Protein AF-A0A7K7AZ80-F1 (afdb_monomer)

Structure (mmCIF, N/CA/C/O backbone):
data_AF-A0A7K7AZ80-F1
#
_entry.id   AF-A0A7K7AZ80-F1
#
loop_
_atom_site.group_PDB
_atom_site.id
_atom_site.type_symbol
_atom_site.label_atom_id
_atom_site.label_alt_id
_atom_site.label_comp_id
_atom_site.label_asym_id
_atom_site.label_entity_id
_atom_site.label_seq_id
_atom_site.pdbx_PDB_ins_code
_atom_site.Cartn_x
_atom_site.Cartn_y
_atom_site.Cartn_z
_atom_site.occupancy
_atom_site.B_iso_or_equiv
_atom_site.auth_seq_id
_atom_site.auth_comp_id
_atom_site.auth_asym_id
_atom_site.auth_atom_id
_atom_site.pdbx_PDB_model_num
ATOM 1 N N . ARG A 1 1 ? -5.740 1.298 -11.864 1.00 75.12 1 ARG A N 1
ATOM 2 C CA . ARG A 1 1 ? -5.537 2.641 -11.279 1.00 75.12 1 ARG A CA 1
ATOM 3 C C . ARG A 1 1 ? -6.783 3.119 -10.570 1.00 75.12 1 ARG A C 1
ATOM 5 O O . ARG A 1 1 ? -7.837 3.169 -11.187 1.00 75.12 1 ARG A O 1
ATOM 12 N N . ILE A 1 2 ? -6.635 3.447 -9.292 1.00 85.31 2 ILE A N 1
ATOM 13 C CA . ILE A 1 2 ? -7.667 4.098 -8.485 1.00 85.31 2 ILE A CA 1
ATOM 14 C C . ILE A 1 2 ? -7.489 5.607 -8.677 1.00 85.31 2 ILE A C 1
ATOM 16 O O . ILE A 1 2 ? -6.356 6.090 -8.662 1.00 85.31 2 ILE A O 1
ATOM 20 N N . GLY A 1 3 ? -8.578 6.320 -8.965 1.00 84.19 3 GLY A N 1
ATOM 21 C CA . GLY A 1 3 ? -8.558 7.773 -9.141 1.00 84.19 3 GLY A CA 1
ATOM 22 C C . GLY A 1 3 ? -8.462 8.509 -7.805 1.00 84.19 3 GLY A C 1
ATOM 23 O O . GLY A 1 3 ? -8.859 7.978 -6.768 1.00 84.19 3 GLY A O 1
ATOM 24 N N . GLU A 1 4 ? -7.937 9.730 -7.836 1.00 87.00 4 GLU A N 1
ATOM 25 C CA . GLU A 1 4 ? -8.015 10.660 -6.704 1.00 87.00 4 GLU A CA 1
ATOM 26 C C . GLU A 1 4 ? -9.456 11.174 -6.532 1.00 87.00 4 GLU A C 1
ATOM 28 O O . GLU A 1 4 ? -10.243 11.149 -7.480 1.00 87.00 4 GLU A O 1
ATOM 33 N N . GLY A 1 5 ? -9.818 11.625 -5.327 1.00 84.81 5 GLY A N 1
ATOM 34 C CA . GLY A 1 5 ? -11.140 12.202 -5.052 1.00 84.81 5 GLY A CA 1
ATOM 35 C C . GLY A 1 5 ? -12.272 11.183 -4.880 1.00 84.81 5 GLY A C 1
ATOM 36 O O . GLY A 1 5 ? -13.439 11.571 -4.819 1.00 84.81 5 GLY A O 1
ATOM 37 N N . LEU A 1 6 ? -11.964 9.885 -4.775 1.00 87.94 6 LEU A N 1
ATOM 38 C CA . LEU A 1 6 ? -12.973 8.837 -4.577 1.00 87.94 6 LEU A CA 1
ATOM 39 C C . LEU A 1 6 ? -13.774 9.040 -3.278 1.00 87.94 6 LEU A C 1
ATOM 41 O O . LEU A 1 6 ? -14.950 8.688 -3.215 1.00 87.94 6 LEU A O 1
ATOM 45 N N . GLU A 1 7 ? -13.171 9.670 -2.270 1.00 90.44 7 GLU A N 1
ATOM 46 C CA . GLU A 1 7 ? -13.825 10.036 -1.013 1.00 90.44 7 GLU A CA 1
ATOM 47 C C . GLU A 1 7 ? -14.978 11.040 -1.180 1.00 90.44 7 GLU A C 1
ATOM 49 O O . GLU A 1 7 ? -15.890 11.054 -0.357 1.00 90.44 7 GLU A O 1
ATOM 54 N N . GLN A 1 8 ? -14.964 11.859 -2.238 1.00 91.12 8 GLN A N 1
ATOM 55 C CA . GLN A 1 8 ? -16.001 12.865 -2.505 1.00 91.12 8 GLN A CA 1
ATOM 56 C C . GLN A 1 8 ? -17.241 12.220 -3.125 1.00 91.12 8 GLN A C 1
ATOM 58 O O . GLN A 1 8 ? -18.368 12.580 -2.797 1.00 91.12 8 GLN A O 1
ATOM 63 N N . ALA A 1 9 ? -17.024 11.238 -4.004 1.00 90.62 9 ALA A N 1
ATOM 64 C CA . ALA A 1 9 ? -18.095 10.479 -4.634 1.00 90.62 9 ALA A CA 1
ATOM 65 C C . ALA A 1 9 ? -18.690 9.424 -3.688 1.00 90.62 9 ALA A C 1
ATOM 67 O O . ALA A 1 9 ? -19.885 9.147 -3.749 1.00 90.62 9 ALA A O 1
ATOM 68 N N . LEU A 1 10 ? -17.861 8.829 -2.821 1.00 90.19 10 LEU A N 1
ATOM 69 C CA . LEU A 1 10 ? -18.236 7.717 -1.946 1.00 90.19 10 LEU A CA 1
ATOM 70 C C . LEU A 1 10 ? -17.792 7.961 -0.486 1.00 90.19 10 LEU A C 1
ATOM 72 O O . LEU A 1 10 ? -16.928 7.245 0.029 1.00 90.19 10 LEU A O 1
ATOM 76 N N . PRO A 1 11 ? -18.394 8.932 0.228 1.00 89.06 11 PRO A N 1
ATOM 77 C CA . PRO A 1 11 ? -17.976 9.297 1.588 1.00 89.06 11 PRO A CA 1
ATOM 78 C C . PRO A 1 11 ? -18.175 8.168 2.617 1.00 89.06 11 PRO A C 1
ATOM 80 O O . PRO A 1 11 ? -17.443 8.067 3.605 1.00 89.06 11 PRO A O 1
ATOM 83 N N . CYS A 1 12 ? -19.137 7.275 2.374 1.00 93.56 12 CYS A N 1
ATOM 84 C CA . CYS A 1 12 ? -19.510 6.184 3.279 1.00 93.56 12 CYS A CA 1
ATOM 85 C C . CYS A 1 12 ? -18.979 4.809 2.837 1.00 93.56 12 CYS A C 1
ATOM 87 O O . CYS A 1 12 ? -19.502 3.791 3.285 1.00 93.56 12 CYS A O 1
ATOM 89 N N . LEU A 1 13 ? -17.983 4.746 1.945 1.00 95.81 13 LEU A N 1
ATOM 90 C CA . LEU A 1 13 ? -17.448 3.470 1.466 1.00 95.81 13 LEU A CA 1
ATOM 91 C C . LEU A 1 13 ? -16.715 2.712 2.584 1.00 95.81 13 LEU A C 1
ATOM 93 O O . LEU A 1 13 ? -15.621 3.090 2.994 1.00 95.81 13 LEU A O 1
ATOM 97 N N . THR A 1 14 ? -17.298 1.607 3.044 1.00 96.94 14 THR A N 1
ATOM 98 C CA . THR A 1 14 ? -16.748 0.770 4.124 1.00 96.94 14 THR A CA 1
ATOM 99 C C . THR A 1 14 ? -16.040 -0.486 3.626 1.00 96.94 14 THR A C 1
ATOM 101 O O . THR A 1 14 ? -15.080 -0.937 4.259 1.00 96.94 14 THR A O 1
ATOM 104 N N . GLU A 1 15 ? -16.481 -1.047 2.501 1.00 97.31 15 GLU A N 1
ATOM 105 C CA . GLU A 1 15 ? -15.971 -2.298 1.942 1.00 97.31 15 GLU A CA 1
ATOM 106 C C . GLU A 1 15 ? -15.637 -2.134 0.463 1.00 97.31 15 GLU A C 1
ATOM 108 O O . GLU A 1 15 ? -16.444 -1.630 -0.317 1.00 97.31 15 GLU A O 1
ATOM 113 N N . LEU A 1 16 ? -14.440 -2.571 0.072 1.00 96.38 16 LEU A N 1
ATOM 114 C CA . LEU A 1 16 ? -13.981 -2.514 -1.308 1.00 96.38 16 LEU A CA 1
ATOM 115 C C . LEU A 1 16 ? -13.303 -3.827 -1.708 1.00 96.38 16 LEU A C 1
ATOM 117 O O . LEU A 1 16 ? -12.249 -4.198 -1.184 1.00 96.38 16 LEU A O 1
ATOM 121 N N . VAL A 1 17 ? -13.901 -4.521 -2.676 1.00 96.75 17 VAL A N 1
ATOM 122 C CA . VAL A 1 17 ? -13.381 -5.775 -3.230 1.00 96.75 17 VAL A CA 1
ATOM 123 C C . VAL A 1 17 ? -12.909 -5.535 -4.660 1.00 96.75 17 VAL A C 1
ATOM 125 O O . VAL A 1 17 ? -13.699 -5.314 -5.567 1.00 96.75 17 VAL A O 1
ATOM 128 N N . LEU A 1 18 ? -11.597 -5.613 -4.857 1.00 95.81 18 LEU A N 1
ATOM 129 C CA . LEU A 1 18 ? -10.888 -5.433 -6.126 1.00 95.81 18 LEU A CA 1
ATOM 130 C C . LEU A 1 18 ? -10.249 -6.746 -6.586 1.00 95.81 18 LEU A C 1
ATOM 132 O O . LEU A 1 18 ? -9.217 -6.746 -7.256 1.00 95.81 18 LEU A O 1
ATOM 136 N N . THR A 1 19 ? -10.831 -7.887 -6.212 1.00 95.50 19 THR A N 1
ATOM 137 C CA . THR A 1 19 ? -10.289 -9.198 -6.582 1.00 95.50 19 THR A CA 1
ATOM 138 C C . THR A 1 19 ? -10.230 -9.359 -8.104 1.00 95.50 19 THR A C 1
ATOM 140 O O . THR A 1 19 ? -11.177 -8.989 -8.790 1.00 95.50 19 THR A O 1
ATOM 143 N N . ASN A 1 20 ? -9.153 -9.957 -8.624 1.00 95.50 20 ASN A N 1
ATOM 144 C CA . ASN A 1 20 ? -8.968 -10.243 -10.055 1.00 95.50 20 ASN A CA 1
ATOM 145 C C . ASN A 1 20 ? -8.989 -8.983 -10.939 1.00 95.50 20 ASN A C 1
ATOM 147 O O . ASN A 1 20 ? -9.676 -8.927 -11.957 1.00 95.50 20 ASN A O 1
ATOM 151 N N . ASN A 1 21 ? -8.245 -7.961 -10.518 1.00 96.00 21 ASN A N 1
ATOM 152 C CA . ASN A 1 21 ? -8.035 -6.734 -11.278 1.00 96.00 21 ASN A CA 1
ATOM 153 C C . ASN A 1 21 ? -6.562 -6.610 -11.707 1.00 96.00 21 ASN A C 1
ATOM 155 O O . ASN A 1 21 ? -5.718 -7.452 -11.395 1.00 96.00 21 ASN A O 1
ATOM 159 N N . ASN A 1 22 ? -6.243 -5.544 -12.441 1.00 94.56 22 ASN A N 1
ATOM 160 C CA . ASN A 1 22 ? -4.892 -5.280 -12.935 1.00 94.56 22 ASN A CA 1
ATOM 161 C C . ASN A 1 22 ? -4.188 -4.150 -12.162 1.00 94.56 22 ASN A C 1
ATOM 163 O O . ASN A 1 22 ? -3.670 -3.200 -12.752 1.00 94.56 22 ASN A O 1
ATOM 167 N N . ILE A 1 23 ? -4.205 -4.210 -10.827 1.00 94.25 23 ILE A N 1
ATOM 168 C CA . ILE A 1 23 ? -3.435 -3.284 -9.988 1.00 94.25 23 ILE A CA 1
ATOM 169 C C . ILE A 1 23 ? -2.008 -3.814 -9.899 1.00 94.25 23 ILE A C 1
ATOM 171 O O . ILE A 1 23 ? -1.748 -4.828 -9.251 1.00 94.25 23 ILE A O 1
ATOM 175 N N . ALA A 1 24 ? -1.082 -3.142 -10.578 1.00 93.00 24 ALA A N 1
ATOM 176 C CA . ALA A 1 24 ? 0.304 -3.591 -10.665 1.00 93.00 24 ALA A CA 1
ATOM 177 C C . ALA A 1 24 ? 1.214 -2.935 -9.623 1.00 93.00 24 ALA A C 1
ATOM 179 O O . ALA A 1 24 ? 2.190 -3.536 -9.181 1.00 93.00 24 ALA A O 1
ATOM 180 N N . GLU A 1 25 ? 0.916 -1.701 -9.224 1.00 92.94 25 GLU A N 1
ATOM 181 C CA . GLU A 1 25 ? 1.805 -0.875 -8.413 1.00 92.94 25 GLU A CA 1
ATOM 182 C C . GLU A 1 25 ? 1.241 -0.575 -7.031 1.00 92.94 25 GLU A C 1
ATOM 184 O O . GLU A 1 25 ? 0.043 -0.363 -6.873 1.00 92.94 25 GLU A O 1
ATOM 189 N N . LEU A 1 26 ? 2.126 -0.500 -6.032 1.00 93.75 26 LEU A N 1
ATOM 190 C CA . LEU A 1 26 ? 1.729 -0.198 -4.656 1.00 93.75 26 LEU A CA 1
ATOM 191 C C . LEU A 1 26 ? 1.206 1.235 -4.524 1.00 93.75 26 LEU A C 1
ATOM 193 O O . LEU A 1 26 ? 0.191 1.447 -3.869 1.00 93.75 26 LEU A O 1
ATOM 197 N N . GLY A 1 27 ? 1.809 2.189 -5.240 1.00 93.44 27 GLY A N 1
ATOM 198 C CA . GLY A 1 27 ? 1.339 3.575 -5.257 1.00 93.44 27 GLY A CA 1
ATOM 199 C C . GLY A 1 27 ? -0.036 3.772 -5.906 1.00 93.44 27 GLY A C 1
ATOM 200 O O . GLY A 1 27 ? -0.636 4.825 -5.735 1.00 93.44 27 GLY A O 1
ATOM 201 N N . GLU A 1 28 ? -0.581 2.787 -6.633 1.00 93.44 28 GLU A N 1
ATOM 202 C CA . GLU A 1 28 ? -1.961 2.876 -7.143 1.00 93.44 28 GLU A CA 1
ATOM 203 C C . GLU A 1 28 ? -3.019 2.697 -6.048 1.00 93.44 28 GLU A C 1
ATOM 205 O O . GLU A 1 28 ? -4.186 2.997 -6.292 1.00 93.44 28 GLU A O 1
ATOM 210 N N . LEU A 1 29 ? -2.623 2.212 -4.867 1.00 94.25 29 LEU A N 1
ATOM 211 C CA . LEU A 1 29 ? -3.493 2.056 -3.701 1.00 94.25 29 LEU A CA 1
ATOM 212 C C . LEU A 1 29 ? -3.492 3.301 -2.799 1.00 94.25 29 LEU A C 1
ATOM 214 O O . LEU A 1 29 ? -4.362 3.419 -1.940 1.00 94.25 29 LEU A O 1
ATOM 218 N N . ASP A 1 30 ? -2.563 4.240 -3.002 1.00 93.88 30 ASP A N 1
ATOM 219 C CA . ASP A 1 30 ? -2.420 5.456 -2.189 1.00 93.88 30 ASP A CA 1
ATOM 220 C C . ASP A 1 30 ? -3.699 6.304 -2.089 1.00 93.88 30 ASP A C 1
ATOM 222 O O . ASP A 1 30 ? -3.994 6.767 -0.979 1.00 93.88 30 ASP A O 1
ATOM 226 N N . PRO A 1 31 ? -4.502 6.478 -3.161 1.00 94.12 31 PRO A N 1
ATOM 227 C CA . PRO A 1 31 ? -5.757 7.221 -3.073 1.00 94.12 31 PRO A CA 1
ATOM 228 C C . PRO A 1 31 ? -6.742 6.646 -2.048 1.00 94.12 31 PRO A C 1
ATOM 230 O O . PRO A 1 31 ? -7.533 7.389 -1.491 1.00 94.12 31 PRO A O 1
ATOM 233 N N . LEU A 1 32 ? -6.668 5.354 -1.706 1.00 94.19 32 LEU A N 1
ATOM 234 C CA . LEU A 1 32 ? -7.554 4.758 -0.695 1.00 94.19 32 LEU A CA 1
ATOM 235 C C . LEU A 1 32 ? -7.325 5.318 0.718 1.00 94.19 32 LEU A C 1
ATOM 237 O O . LEU A 1 32 ? -8.200 5.209 1.575 1.00 94.19 32 LEU A O 1
ATOM 241 N N . SER A 1 33 ? -6.171 5.943 0.975 1.00 94.12 33 SER A N 1
ATOM 242 C CA . SER A 1 33 ? -5.851 6.565 2.268 1.00 94.12 33 SER A CA 1
ATOM 243 C C . SER A 1 33 ? -6.769 7.745 2.630 1.00 94.12 33 SER A C 1
ATOM 245 O O . SER A 1 33 ? -6.918 8.073 3.817 1.00 94.12 33 SER A O 1
ATOM 247 N N . THR A 1 34 ? -7.418 8.366 1.641 1.00 93.31 34 THR A N 1
ATOM 248 C CA . THR A 1 34 ? -8.348 9.487 1.841 1.00 93.31 34 THR A CA 1
ATOM 249 C C . THR A 1 34 ? -9.702 9.021 2.384 1.00 93.31 34 THR A C 1
ATOM 251 O O . THR A 1 34 ? -10.318 9.734 3.176 1.00 93.31 34 THR A O 1
ATOM 254 N N . ILE A 1 35 ? -10.123 7.796 2.056 1.00 94.12 35 ILE A N 1
ATOM 255 C CA . ILE A 1 35 ? -11.434 7.230 2.401 1.00 94.12 35 ILE A CA 1
ATOM 256 C C . ILE A 1 35 ? -11.426 6.740 3.852 1.00 94.12 35 ILE A C 1
ATOM 258 O O . ILE A 1 35 ? -11.080 5.594 4.144 1.00 94.12 35 ILE A O 1
ATOM 262 N N . LYS A 1 36 ? -11.780 7.614 4.799 1.00 93.56 36 LYS A N 1
ATOM 263 C CA . LYS A 1 36 ? -11.675 7.328 6.245 1.00 93.56 36 LYS A CA 1
ATOM 264 C C . LYS A 1 36 ? -12.634 6.248 6.751 1.00 93.56 36 LYS A C 1
ATOM 266 O O . LYS A 1 36 ? -12.350 5.632 7.773 1.00 93.56 36 LYS A O 1
ATOM 271 N N . SER A 1 37 ? -13.732 6.009 6.039 1.00 95.50 37 SER A N 1
ATOM 272 C CA . SER A 1 37 ? -14.733 4.977 6.340 1.00 95.50 37 SER A CA 1
ATOM 273 C C . SER A 1 37 ? -14.298 3.561 5.927 1.00 95.50 37 SER A C 1
ATOM 275 O O . SER A 1 37 ? -14.849 2.579 6.436 1.00 95.50 37 SER A O 1
ATOM 277 N N . LEU A 1 38 ? -13.279 3.431 5.065 1.00 97.25 38 LEU A N 1
ATOM 278 C CA . LEU A 1 38 ? -12.860 2.149 4.502 1.00 97.25 38 LEU A CA 1
ATOM 279 C C . LEU A 1 38 ? -12.295 1.219 5.583 1.00 97.25 38 LEU A C 1
ATOM 281 O O . LEU A 1 38 ? -11.267 1.489 6.200 1.00 97.25 38 LEU A O 1
ATOM 285 N N . THR A 1 39 ? -12.957 0.082 5.774 1.00 97.69 39 THR A N 1
ATOM 286 C CA . THR A 1 39 ? -12.654 -0.893 6.826 1.00 97.69 39 THR A CA 1
ATOM 287 C C . THR A 1 39 ? -12.206 -2.241 6.255 1.00 97.69 39 THR A C 1
ATOM 289 O O . THR A 1 39 ? -11.318 -2.882 6.830 1.00 97.69 39 THR A O 1
ATOM 292 N N . TYR A 1 40 ? -12.780 -2.660 5.125 1.00 98.25 40 TYR A N 1
ATOM 293 C CA . TYR A 1 40 ? -12.491 -3.934 4.468 1.00 98.25 40 TYR A CA 1
ATOM 294 C C . TYR A 1 40 ? -11.944 -3.686 3.066 1.00 98.25 40 TYR A C 1
ATOM 296 O O . TYR A 1 40 ? -12.586 -3.028 2.250 1.00 98.25 40 TYR A O 1
ATOM 304 N N . LEU A 1 41 ? -10.764 -4.232 2.785 1.00 97.94 41 LEU A N 1
ATOM 305 C CA . LEU A 1 41 ? -10.126 -4.146 1.477 1.00 97.94 41 LEU A CA 1
ATOM 306 C C . LEU A 1 41 ? -9.702 -5.539 1.020 1.00 97.94 41 LEU A C 1
ATOM 308 O O . LEU A 1 41 ? -9.037 -6.265 1.755 1.00 97.94 41 LEU A O 1
ATOM 312 N N . SER A 1 42 ? -10.047 -5.907 -0.208 1.00 97.75 42 SER A N 1
ATOM 313 C CA . SER A 1 42 ? -9.508 -7.097 -0.866 1.00 97.75 42 SER A CA 1
ATOM 314 C C . SER A 1 42 ? -8.928 -6.712 -2.217 1.00 97.75 42 SER A C 1
ATOM 316 O O . SER A 1 42 ? -9.616 -6.118 -3.038 1.00 97.75 42 SER A O 1
ATOM 318 N N . VAL A 1 43 ? -7.673 -7.063 -2.465 1.00 96.62 43 VAL A N 1
ATOM 319 C CA . VAL A 1 43 ? -6.973 -6.881 -3.748 1.00 96.62 43 VAL A CA 1
ATOM 320 C C . VAL A 1 43 ? -6.354 -8.199 -4.220 1.00 96.62 43 VAL A C 1
ATOM 322 O O . VAL A 1 43 ? -5.412 -8.210 -5.009 1.00 96.62 43 VAL A O 1
ATOM 325 N N . LEU A 1 44 ? -6.899 -9.332 -3.771 1.00 96.12 44 LEU A N 1
ATOM 326 C CA . LEU A 1 44 ? -6.475 -10.664 -4.198 1.00 96.12 44 LEU A CA 1
ATOM 327 C C . LEU A 1 44 ? -6.445 -10.802 -5.724 1.00 96.12 44 LEU A C 1
ATOM 329 O O . LEU A 1 44 ? -7.250 -10.205 -6.437 1.00 96.12 44 LEU A O 1
ATOM 333 N N . ARG A 1 45 ? -5.545 -11.644 -6.239 1.00 96.06 45 ARG A N 1
ATOM 334 C CA . ARG A 1 45 ? -5.382 -11.864 -7.689 1.00 96.06 45 ARG A CA 1
ATOM 335 C C . ARG A 1 45 ? -5.098 -10.565 -8.465 1.00 96.06 45 ARG A C 1
ATOM 337 O O . ARG A 1 45 ? -5.593 -10.389 -9.570 1.00 96.06 45 ARG A O 1
ATOM 344 N N . ASN A 1 46 ? -4.308 -9.663 -7.886 1.00 96.62 46 ASN A N 1
ATOM 345 C CA . ASN A 1 46 ? -3.725 -8.514 -8.583 1.00 96.62 46 ASN A CA 1
ATOM 346 C C . ASN A 1 46 ? -2.195 -8.649 -8.577 1.00 96.62 46 ASN A C 1
ATOM 348 O O . ASN A 1 46 ? -1.650 -9.104 -7.574 1.00 96.62 46 ASN A O 1
ATOM 352 N N . PRO A 1 47 ? -1.460 -8.202 -9.610 1.00 95.62 47 PRO A N 1
ATOM 353 C CA . PRO A 1 47 ? 0.003 -8.304 -9.615 1.00 95.62 47 PRO A CA 1
ATOM 354 C C . PRO A 1 47 ? 0.689 -7.630 -8.410 1.00 95.62 47 PRO A C 1
ATOM 356 O O . PRO A 1 47 ? 1.752 -8.073 -7.975 1.00 95.62 47 PRO A O 1
ATOM 359 N N . VAL A 1 48 ? 0.066 -6.597 -7.827 1.00 94.88 48 VAL A N 1
ATOM 360 C CA . VAL A 1 48 ? 0.553 -5.905 -6.624 1.00 94.88 48 VAL A CA 1
ATOM 361 C C . VAL A 1 48 ? 0.722 -6.833 -5.413 1.00 94.88 48 VAL A C 1
ATOM 363 O O . VAL A 1 48 ? 1.610 -6.590 -4.597 1.00 94.88 48 VAL A O 1
ATOM 366 N N . THR A 1 49 ? -0.052 -7.922 -5.307 1.00 95.06 49 THR A N 1
ATOM 367 C CA . THR A 1 49 ? 0.029 -8.850 -4.162 1.00 95.06 49 THR A CA 1
ATOM 368 C C . THR A 1 49 ? 1.349 -9.616 -4.115 1.00 95.06 49 THR A C 1
ATOM 370 O O . THR A 1 49 ? 1.748 -10.082 -3.054 1.00 95.06 49 THR A O 1
ATOM 373 N N . ASN A 1 50 ? 2.058 -9.713 -5.245 1.00 94.12 50 ASN A N 1
ATOM 374 C CA . ASN A 1 50 ? 3.352 -10.392 -5.342 1.00 94.12 50 ASN A CA 1
ATOM 375 C C . ASN A 1 50 ? 4.536 -9.472 -4.991 1.00 94.12 50 ASN A C 1
ATOM 377 O O . ASN A 1 50 ? 5.691 -9.902 -5.026 1.00 94.12 50 ASN A O 1
ATOM 381 N N . LYS A 1 51 ? 4.287 -8.193 -4.678 1.00 93.25 51 LYS A N 1
ATOM 382 C CA . LYS A 1 51 ? 5.349 -7.236 -4.353 1.00 93.25 51 LYS A CA 1
ATOM 383 C C . LYS A 1 51 ? 5.851 -7.406 -2.926 1.00 93.25 51 LYS A C 1
ATOM 385 O O . LYS A 1 51 ? 5.090 -7.645 -1.988 1.00 93.25 51 LYS A O 1
ATOM 390 N N . LYS A 1 52 ? 7.161 -7.206 -2.748 1.00 92.56 52 LYS A N 1
ATOM 391 C CA . LYS A 1 52 ? 7.785 -7.177 -1.420 1.00 92.56 52 LYS A CA 1
ATOM 392 C C . LYS A 1 52 ? 7.107 -6.123 -0.551 1.00 92.56 52 LYS A C 1
ATOM 394 O O . LYS A 1 52 ? 6.811 -5.026 -1.017 1.00 92.56 52 LYS A O 1
ATOM 399 N N . HIS A 1 53 ? 6.883 -6.476 0.711 1.00 94.50 53 HIS A N 1
ATOM 400 C CA . HIS A 1 53 ? 6.252 -5.612 1.709 1.00 94.50 53 HIS A CA 1
ATOM 401 C C . HIS A 1 53 ? 4.839 -5.127 1.348 1.00 94.50 53 HIS A C 1
ATOM 403 O O . HIS A 1 53 ? 4.355 -4.216 2.009 1.00 94.50 53 HIS A O 1
ATOM 409 N N . TYR A 1 54 ? 4.152 -5.743 0.373 1.00 96.25 54 TYR A N 1
ATOM 410 C CA . TYR A 1 54 ? 2.798 -5.361 -0.051 1.00 96.25 54 TYR A CA 1
ATOM 411 C C . TYR A 1 54 ? 1.854 -5.141 1.140 1.00 96.25 54 TYR A C 1
ATOM 413 O O . TYR A 1 54 ? 1.270 -4.070 1.304 1.00 96.25 54 TYR A O 1
ATOM 421 N N . ARG A 1 55 ? 1.772 -6.137 2.025 1.00 97.19 55 ARG A N 1
ATOM 422 C CA . ARG A 1 55 ? 0.856 -6.111 3.163 1.00 97.19 55 ARG A CA 1
ATOM 423 C C . ARG A 1 55 ? 1.194 -4.996 4.155 1.00 97.19 55 ARG A C 1
ATOM 425 O O . ARG A 1 55 ? 0.316 -4.222 4.522 1.00 97.19 55 ARG A O 1
ATOM 432 N N . LEU A 1 56 ? 2.464 -4.877 4.545 1.00 97.12 56 LEU A N 1
ATOM 433 C CA . LEU A 1 56 ? 2.926 -3.832 5.468 1.00 97.12 56 LEU A CA 1
ATOM 434 C C . LEU A 1 56 ? 2.754 -2.431 4.869 1.00 97.12 56 LEU A C 1
ATOM 436 O O . LEU A 1 56 ? 2.355 -1.507 5.572 1.00 97.12 56 LEU A O 1
ATOM 440 N N . TYR A 1 57 ? 3.011 -2.281 3.569 1.00 96.88 57 TYR A N 1
ATOM 441 C CA . TYR A 1 57 ? 2.840 -1.026 2.847 1.00 96.88 57 TYR A CA 1
ATOM 442 C C . TYR A 1 57 ? 1.386 -0.551 2.893 1.00 96.88 57 TYR A C 1
ATOM 444 O O . TYR A 1 57 ? 1.127 0.590 3.271 1.00 96.88 57 TYR A O 1
ATOM 452 N N . VAL A 1 58 ? 0.432 -1.436 2.577 1.00 96.81 58 VAL A N 1
ATOM 453 C CA . VAL A 1 58 ? -0.999 -1.104 2.619 1.00 96.81 58 VAL A CA 1
ATOM 454 C C . VAL A 1 58 ? -1.444 -0.775 4.043 1.00 96.81 58 VAL A C 1
ATOM 456 O O . VAL A 1 58 ? -2.154 0.205 4.237 1.00 96.81 58 VAL A O 1
ATOM 459 N N . ILE A 1 59 ? -0.983 -1.529 5.048 1.00 97.31 59 ILE A N 1
ATOM 460 C CA . ILE A 1 59 ? -1.290 -1.257 6.463 1.00 97.31 59 ILE A CA 1
ATOM 461 C C . ILE A 1 59 ? -0.775 0.123 6.896 1.00 97.31 59 ILE A C 1
ATOM 463 O O . ILE A 1 59 ? -1.468 0.827 7.628 1.00 97.31 59 ILE A O 1
ATOM 467 N N . HIS A 1 60 ? 0.424 0.514 6.459 1.00 96.62 60 HIS A N 1
ATOM 468 C CA . HIS A 1 60 ? 0.994 1.824 6.772 1.00 96.62 60 HIS A CA 1
ATOM 469 C C . HIS A 1 60 ? 0.263 2.962 6.051 1.00 96.62 60 HIS A C 1
ATOM 471 O O . HIS A 1 60 ? -0.036 3.988 6.656 1.00 96.62 60 HIS A O 1
ATOM 477 N N . LYS A 1 61 ? -0.033 2.788 4.759 1.00 95.69 61 LYS A N 1
ATOM 478 C CA . LYS A 1 61 ? -0.648 3.827 3.922 1.00 95.69 61 LYS A CA 1
ATOM 479 C C . LYS A 1 61 ? -2.142 4.006 4.160 1.00 95.69 61 LYS A C 1
ATOM 481 O O . LYS A 1 61 ? -2.633 5.127 4.065 1.00 95.69 61 LYS A O 1
ATOM 486 N N . VAL A 1 62 ? -2.855 2.928 4.468 1.00 95.94 62 VAL A N 1
ATOM 487 C CA . VAL A 1 62 ? -4.310 2.911 4.666 1.00 95.94 62 VAL A CA 1
ATOM 488 C C . VAL A 1 62 ? -4.625 2.351 6.064 1.00 95.94 62 VAL A C 1
ATOM 490 O O . VAL A 1 62 ? -5.201 1.267 6.199 1.00 95.94 62 VAL A O 1
ATOM 493 N N . PRO A 1 63 ? -4.228 3.056 7.143 1.00 95.75 63 PRO A N 1
ATOM 494 C CA . PRO A 1 63 ? -4.297 2.530 8.506 1.00 95.75 63 PRO A CA 1
ATOM 495 C C . PRO A 1 63 ? -5.727 2.269 9.002 1.00 95.75 63 PRO A C 1
ATOM 497 O O . PRO A 1 63 ? -5.901 1.470 9.925 1.00 95.75 63 PRO A O 1
ATOM 500 N N . GLN A 1 64 ? -6.745 2.893 8.402 1.00 95.62 64 GLN A N 1
ATOM 501 C CA . GLN A 1 64 ? -8.157 2.677 8.731 1.00 95.62 64 GLN A CA 1
ATOM 502 C C . GLN A 1 64 ? -8.653 1.258 8.400 1.00 95.62 64 GLN A C 1
ATOM 504 O O . GLN A 1 64 ? -9.576 0.763 9.049 1.00 95.62 64 GLN A O 1
ATOM 509 N N . VAL A 1 65 ? -7.999 0.558 7.464 1.00 97.88 65 VAL A N 1
ATOM 510 C CA . VAL A 1 65 ? -8.369 -0.812 7.096 1.00 97.88 65 VAL A CA 1
ATOM 511 C C . VAL A 1 65 ? -8.139 -1.750 8.282 1.00 97.88 65 VAL A C 1
ATOM 513 O O . VAL A 1 65 ? -7.063 -1.798 8.888 1.00 97.88 65 VAL A O 1
ATOM 516 N N . ARG A 1 66 ? -9.169 -2.526 8.622 1.00 97.62 66 ARG A N 1
ATOM 517 C CA . ARG A 1 66 ? -9.154 -3.527 9.701 1.00 97.62 66 ARG A CA 1
ATOM 518 C C . ARG A 1 66 ? -8.997 -4.943 9.163 1.00 97.62 66 ARG A C 1
ATOM 520 O O . ARG A 1 66 ? -8.424 -5.789 9.852 1.00 97.62 66 ARG A O 1
ATOM 527 N N . VAL A 1 67 ? -9.482 -5.197 7.952 1.00 98.38 67 VAL A N 1
ATOM 528 C CA . VAL A 1 67 ? -9.387 -6.495 7.279 1.00 98.38 67 VAL A CA 1
ATOM 529 C C . VAL A 1 67 ? -8.840 -6.282 5.876 1.00 98.38 67 VAL A C 1
ATOM 531 O O . VAL A 1 67 ? -9.449 -5.579 5.073 1.00 98.38 67 VAL A O 1
ATOM 534 N N . LEU A 1 68 ? -7.694 -6.900 5.599 1.00 98.25 68 LEU A N 1
ATOM 535 C CA . LEU A 1 68 ? -7.031 -6.867 4.301 1.00 98.25 68 LEU A CA 1
ATOM 536 C C . LEU A 1 68 ? -6.950 -8.288 3.748 1.00 98.25 68 LEU A C 1
ATOM 538 O O . LEU A 1 68 ? -6.407 -9.165 4.422 1.00 98.25 68 LEU A O 1
ATOM 542 N N . ASP A 1 69 ? -7.481 -8.502 2.547 1.00 97.12 69 ASP A N 1
ATOM 543 C CA . ASP A 1 69 ? -7.519 -9.799 1.859 1.00 97.12 69 ASP A CA 1
ATOM 544 C C . ASP A 1 69 ? -8.138 -10.909 2.718 1.00 97.12 69 ASP A C 1
ATOM 546 O O . ASP A 1 69 ? -7.599 -12.005 2.855 1.00 97.12 69 ASP A O 1
ATOM 550 N N . PHE A 1 70 ? -9.273 -10.592 3.350 1.00 97.25 70 PHE A N 1
ATOM 551 C CA . PHE A 1 70 ? -9.992 -11.475 4.280 1.00 97.25 70 PHE A CA 1
ATOM 552 C C . PHE A 1 70 ? -9.188 -11.879 5.529 1.00 97.25 70 PHE A C 1
ATOM 554 O O . PHE A 1 70 ? -9.610 -12.741 6.297 1.00 97.25 70 PHE A O 1
ATOM 561 N N . GLN A 1 71 ? -8.062 -11.212 5.795 1.00 97.69 71 GLN A N 1
ATOM 562 C CA . GLN A 1 71 ? -7.254 -11.410 6.992 1.00 97.69 71 GLN A CA 1
ATOM 563 C C . GLN A 1 71 ? -7.279 -10.164 7.878 1.00 97.69 71 GLN A C 1
ATOM 565 O O . GLN A 1 71 ? -6.947 -9.056 7.448 1.00 97.69 71 GLN A O 1
ATOM 570 N N . LYS A 1 72 ? -7.630 -10.347 9.156 1.00 98.06 72 LYS A N 1
ATOM 571 C CA . LYS A 1 72 ? -7.593 -9.269 10.155 1.00 98.06 72 LYS A CA 1
ATOM 572 C C . LYS A 1 72 ? -6.175 -8.710 10.276 1.00 98.06 72 LYS A C 1
ATOM 574 O O . LYS A 1 72 ? -5.228 -9.469 10.465 1.00 98.06 72 LYS A O 1
ATOM 579 N N . VAL A 1 73 ? -6.053 -7.387 10.212 1.00 98.06 73 VAL A N 1
ATOM 580 C CA . VAL A 1 73 ? -4.794 -6.677 10.452 1.00 98.06 73 VAL A CA 1
ATOM 581 C C . VAL A 1 73 ? -4.484 -6.721 11.945 1.00 98.06 73 VAL A C 1
ATOM 583 O O . VAL A 1 73 ? -5.246 -6.199 12.765 1.00 98.06 73 VAL A O 1
ATOM 586 N N . LYS A 1 74 ? -3.364 -7.343 12.311 1.00 97.88 74 LYS A N 1
ATOM 587 C CA . LYS A 1 74 ? -2.933 -7.495 13.705 1.00 97.88 74 LYS A CA 1
ATOM 588 C C . LYS A 1 74 ? -2.108 -6.294 14.161 1.00 97.88 74 LYS A C 1
ATOM 590 O O . LYS A 1 74 ? -1.430 -5.640 13.372 1.00 97.88 74 LYS A O 1
ATOM 595 N N . LEU A 1 75 ? -2.091 -6.050 15.473 1.00 97.00 75 LEU A N 1
ATOM 596 C CA . LEU A 1 75 ? -1.290 -4.974 16.066 1.00 97.00 75 LEU A CA 1
ATOM 597 C C . LEU A 1 75 ? 0.213 -5.132 15.778 1.00 97.00 75 LEU A C 1
ATOM 599 O O . LEU A 1 75 ? 0.877 -4.143 15.486 1.00 97.00 75 LEU A O 1
ATOM 603 N N . LYS A 1 76 ? 0.728 -6.370 15.791 1.00 97.81 76 LYS A N 1
ATOM 604 C CA . LYS A 1 76 ? 2.132 -6.668 15.457 1.00 97.81 76 LYS A CA 1
ATOM 605 C C . LYS A 1 76 ? 2.510 -6.157 14.063 1.00 97.81 76 LYS A C 1
ATOM 607 O O . LYS A 1 76 ? 3.536 -5.510 13.909 1.00 97.81 76 LYS A O 1
ATOM 612 N N . GLU A 1 77 ? 1.642 -6.377 13.078 1.00 97.56 77 GLU A N 1
ATOM 613 C CA . GLU A 1 77 ? 1.861 -5.928 11.699 1.00 97.56 77 GLU A CA 1
ATOM 614 C C . GLU A 1 77 ? 1.823 -4.399 11.598 1.00 97.56 77 GLU A C 1
ATOM 616 O O . GLU A 1 77 ? 2.621 -3.811 10.877 1.00 97.56 77 GLU A O 1
ATOM 621 N N . ARG A 1 78 ? 0.939 -3.734 12.360 1.00 97.62 78 ARG A N 1
ATOM 622 C CA . ARG A 1 78 ? 0.901 -2.262 12.431 1.00 97.62 78 ARG A CA 1
ATOM 623 C C . ARG A 1 78 ? 2.198 -1.690 12.998 1.00 97.62 78 ARG A C 1
ATOM 625 O O . ARG A 1 78 ? 2.724 -0.729 12.454 1.00 97.62 78 ARG A O 1
ATOM 632 N N . GLN A 1 79 ? 2.718 -2.287 14.068 1.00 97.62 79 GLN A N 1
ATOM 633 C CA . GLN A 1 79 ? 3.981 -1.872 14.683 1.00 97.62 79 GLN A CA 1
ATOM 634 C C . GLN A 1 79 ? 5.177 -2.117 13.756 1.00 97.62 79 GLN A C 1
ATOM 636 O O . GLN A 1 79 ? 6.075 -1.283 13.680 1.00 97.62 79 GLN A O 1
ATOM 641 N N . GLU A 1 80 ? 5.188 -3.240 13.039 1.00 97.25 80 GLU A N 1
ATOM 642 C CA . GLU A 1 80 ? 6.227 -3.562 12.061 1.00 97.25 80 GLU A CA 1
ATOM 643 C C . GLU A 1 80 ? 6.202 -2.600 10.868 1.00 97.25 80 GLU A C 1
ATOM 645 O O . GLU A 1 80 ? 7.242 -2.059 10.492 1.00 97.25 80 GLU A O 1
ATOM 650 N N . ALA A 1 81 ? 5.014 -2.336 10.321 1.00 96.62 81 ALA A N 1
ATOM 651 C CA . ALA A 1 81 ? 4.817 -1.380 9.242 1.00 96.62 81 ALA A CA 1
ATOM 652 C C . ALA A 1 81 ? 5.253 0.031 9.668 1.00 96.62 81 ALA A C 1
ATOM 654 O O . ALA A 1 81 ? 6.027 0.676 8.964 1.00 96.62 81 ALA A O 1
ATOM 655 N N . GLU A 1 82 ? 4.843 0.476 10.858 1.00 95.94 82 GLU A N 1
ATOM 656 C CA . GLU A 1 82 ? 5.294 1.744 11.429 1.00 95.94 82 GLU A CA 1
ATOM 657 C C . GLU A 1 82 ? 6.820 1.770 11.552 1.00 95.94 82 GLU A C 1
ATOM 659 O O . GLU A 1 82 ? 7.461 2.670 11.028 1.00 95.94 82 GLU A O 1
ATOM 664 N N . LYS A 1 83 ? 7.444 0.748 12.150 1.00 96.06 83 LYS A N 1
ATOM 665 C CA . LYS A 1 83 ? 8.907 0.678 12.290 1.00 96.06 83 LYS A CA 1
ATOM 666 C C . LYS A 1 83 ? 9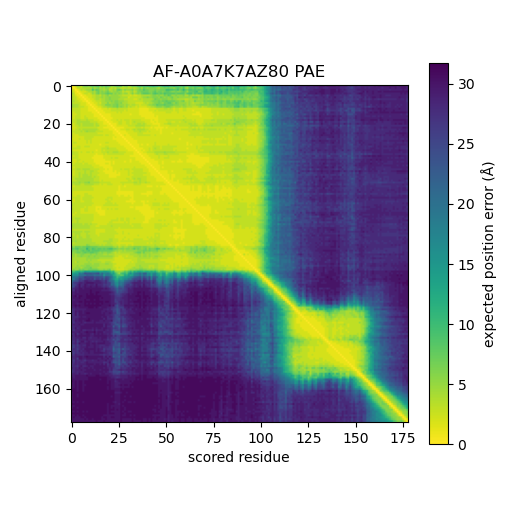.633 0.749 10.940 1.00 96.06 83 LYS A C 1
ATOM 668 O O . LYS A 1 83 ? 10.666 1.408 10.851 1.00 96.06 83 LYS A O 1
ATOM 673 N N . MET A 1 84 ? 9.112 0.076 9.914 1.00 94.94 84 MET A N 1
ATOM 674 C CA . MET A 1 84 ? 9.708 0.020 8.576 1.00 94.94 84 MET A CA 1
ATOM 675 C C . MET A 1 84 ? 9.610 1.358 7.836 1.00 94.94 84 MET A C 1
ATOM 677 O O . MET A 1 84 ? 10.563 1.763 7.169 1.00 94.94 84 MET A O 1
ATOM 681 N N . PHE A 1 85 ? 8.477 2.052 7.963 1.00 95.38 85 PHE A N 1
ATOM 682 C CA . PHE A 1 85 ? 8.193 3.273 7.207 1.00 95.38 85 PHE A CA 1
ATOM 683 C C . PHE A 1 85 ? 8.355 4.571 8.019 1.00 95.38 85 PHE A C 1
ATOM 685 O O . PHE A 1 85 ? 8.190 5.663 7.474 1.00 95.38 85 PHE A O 1
ATOM 692 N N . LYS A 1 86 ? 8.777 4.492 9.288 1.00 93.12 86 LYS A N 1
ATOM 693 C CA . LYS A 1 86 ? 9.027 5.657 10.148 1.00 93.12 86 LYS A CA 1
ATOM 694 C C . LYS A 1 86 ? 10.245 6.478 9.712 1.00 93.12 86 LYS A C 1
ATOM 696 O O . LYS A 1 86 ? 11.301 5.965 9.332 1.00 93.12 86 LYS A O 1
ATOM 701 N N . GLY A 1 87 ? 10.124 7.795 9.867 1.00 94.38 87 GLY A N 1
ATOM 702 C CA . GLY A 1 87 ? 11.208 8.756 9.653 1.00 94.38 87 GLY A CA 1
ATOM 703 C C . GLY A 1 87 ? 11.583 8.962 8.182 1.00 94.38 87 GLY A C 1
ATOM 704 O O . GLY A 1 87 ? 10.955 8.439 7.266 1.00 94.38 87 GLY A O 1
ATOM 705 N N . LYS A 1 88 ? 12.642 9.749 7.942 1.00 92.56 88 LYS A N 1
ATOM 706 C CA . LYS A 1 88 ? 13.060 10.148 6.582 1.00 92.56 88 LYS A CA 1
ATOM 707 C C . LYS A 1 88 ? 13.419 8.951 5.691 1.00 92.56 88 LYS A C 1
ATOM 709 O O . LYS A 1 88 ? 13.056 8.931 4.520 1.00 92.56 88 LYS A O 1
ATOM 714 N N . ARG A 1 89 ? 14.106 7.947 6.251 1.00 91.06 89 ARG A N 1
ATOM 715 C CA . ARG A 1 89 ? 14.495 6.725 5.525 1.00 91.06 89 ARG A CA 1
ATOM 716 C C . ARG A 1 89 ? 13.285 5.865 5.163 1.00 9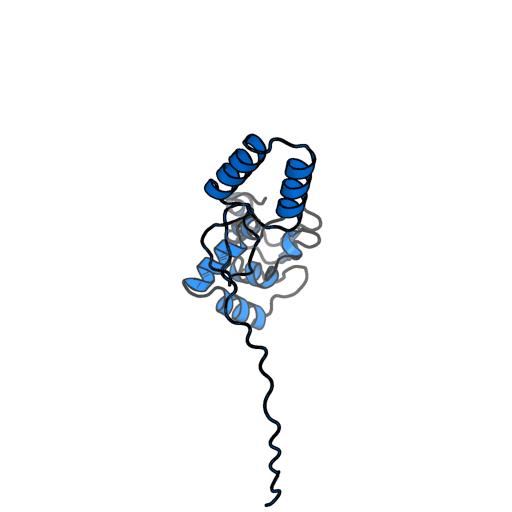1.06 89 ARG A C 1
ATOM 718 O O . ARG A 1 89 ? 13.191 5.425 4.025 1.00 91.06 89 ARG A O 1
ATOM 725 N N . GLY A 1 90 ? 12.350 5.678 6.094 1.00 92.12 90 GLY A N 1
ATOM 726 C CA . GLY A 1 90 ? 11.125 4.924 5.842 1.00 92.12 90 GLY A CA 1
ATOM 727 C C . GLY A 1 90 ? 10.218 5.596 4.808 1.00 92.12 90 GLY A C 1
ATOM 728 O O . GLY A 1 90 ? 9.714 4.931 3.908 1.00 92.12 90 GLY A O 1
ATOM 729 N N . ALA A 1 91 ? 10.105 6.927 4.847 1.00 90.38 91 ALA A N 1
ATOM 730 C CA . ALA A 1 91 ? 9.385 7.688 3.827 1.00 90.38 91 ALA A CA 1
ATOM 731 C C . ALA A 1 91 ? 10.022 7.552 2.432 1.00 90.38 91 ALA A C 1
ATOM 733 O O . ALA A 1 91 ? 9.306 7.445 1.436 1.00 90.38 91 ALA A O 1
ATOM 734 N N . GLN A 1 92 ? 11.357 7.537 2.349 1.00 91.62 92 GLN A N 1
ATOM 735 C CA . GLN A 1 92 ? 12.062 7.297 1.089 1.00 91.62 92 GLN A CA 1
ATOM 736 C C . GLN A 1 92 ? 11.812 5.873 0.577 1.00 91.62 92 GLN A C 1
ATOM 738 O O . GLN A 1 92 ? 11.427 5.700 -0.575 1.00 91.62 92 GLN A O 1
ATOM 743 N N . LEU A 1 93 ? 11.910 4.874 1.458 1.00 91.19 93 LEU A N 1
ATOM 744 C CA . LEU A 1 93 ? 11.604 3.482 1.137 1.00 91.19 93 LEU A CA 1
ATOM 745 C C . LEU A 1 93 ? 10.165 3.319 0.626 1.00 91.19 93 LEU A C 1
ATOM 747 O O . LEU A 1 93 ? 9.943 2.659 -0.384 1.00 91.19 93 LEU A O 1
ATOM 751 N N . ALA A 1 94 ? 9.188 3.954 1.280 1.00 91.06 94 ALA A N 1
ATOM 752 C CA . ALA A 1 94 ? 7.797 3.930 0.842 1.00 91.06 94 ALA A CA 1
ATOM 753 C C . ALA A 1 94 ? 7.640 4.514 -0.570 1.00 91.06 94 ALA A C 1
ATOM 755 O O . ALA A 1 94 ? 6.924 3.938 -1.384 1.00 91.06 94 ALA A O 1
ATOM 756 N N . LYS A 1 95 ? 8.325 5.620 -0.889 1.00 91.06 95 LYS A N 1
ATOM 757 C CA . LYS A 1 95 ? 8.308 6.215 -2.237 1.00 91.06 95 LYS A CA 1
ATOM 758 C C . LYS A 1 95 ? 8.944 5.300 -3.281 1.00 91.06 95 LYS A C 1
ATOM 760 O O . LYS A 1 95 ? 8.390 5.153 -4.368 1.00 91.06 95 LYS A O 1
ATOM 765 N N . ASP A 1 96 ? 10.071 4.680 -2.950 1.00 90.00 96 ASP A N 1
ATOM 766 C CA . ASP A 1 96 ? 10.790 3.792 -3.865 1.00 90.00 96 ASP A CA 1
ATOM 767 C C . ASP A 1 96 ? 9.975 2.525 -4.161 1.00 90.00 96 ASP A C 1
ATOM 769 O O . ASP A 1 96 ? 9.882 2.103 -5.313 1.00 90.00 96 ASP A O 1
ATOM 773 N N . ILE A 1 97 ? 9.307 1.974 -3.143 1.00 89.19 97 ILE A N 1
ATOM 774 C CA . ILE A 1 97 ? 8.403 0.821 -3.257 1.00 89.19 97 ILE A CA 1
ATOM 775 C C . ILE A 1 97 ? 7.104 1.177 -4.004 1.00 89.19 97 ILE A C 1
ATOM 777 O O . ILE A 1 97 ? 6.571 0.352 -4.749 1.00 89.19 97 ILE A O 1
ATOM 781 N N . ALA A 1 98 ? 6.584 2.395 -3.818 1.00 87.12 98 ALA A N 1
ATOM 782 C CA . ALA A 1 98 ? 5.366 2.869 -4.480 1.00 87.12 98 ALA A CA 1
ATOM 783 C C . ALA A 1 98 ? 5.536 3.035 -5.992 1.00 87.12 98 ALA A C 1
ATOM 785 O O . ALA A 1 98 ? 4.556 2.977 -6.743 1.00 87.12 98 ALA A O 1
ATOM 786 N N . ARG A 1 99 ? 6.763 3.326 -6.437 1.00 81.19 99 ARG A N 1
ATOM 787 C CA . ARG A 1 99 ? 7.024 3.742 -7.807 1.00 81.19 99 ARG A CA 1
ATOM 788 C C . ARG A 1 99 ? 7.031 2.545 -8.750 1.00 81.19 99 ARG A C 1
ATOM 790 O O . ARG A 1 99 ? 7.682 1.532 -8.512 1.00 81.19 99 ARG A O 1
ATOM 797 N N . ARG A 1 100 ? 6.384 2.761 -9.898 1.00 65.75 100 ARG A N 1
ATOM 798 C CA . ARG A 1 100 ? 6.448 1.903 -11.083 1.00 65.75 100 ARG A CA 1
ATOM 799 C C . ARG A 1 100 ? 7.885 1.481 -11.339 1.00 65.75 100 ARG A C 1
ATOM 801 O O . ARG A 1 100 ? 8.758 2.354 -11.374 1.00 65.75 100 ARG A O 1
ATOM 808 N N . ALA A 1 101 ? 8.105 0.179 -11.534 1.00 56.94 101 ALA A N 1
ATOM 809 C CA . ALA A 1 101 ? 9.377 -0.378 -11.978 1.00 56.94 101 ALA A CA 1
ATOM 810 C C . ALA A 1 101 ? 9.695 0.154 -13.385 1.00 56.94 101 ALA A C 1
ATOM 812 O O . ALA A 1 101 ? 9.525 -0.516 -14.396 1.00 56.94 101 ALA A O 1
ATOM 813 N N . LYS A 1 102 ? 10.104 1.419 -13.457 1.00 49.72 102 LYS A N 1
ATOM 814 C CA . LYS A 1 102 ? 10.851 1.965 -14.572 1.00 49.72 102 LYS A CA 1
ATOM 815 C C . LYS A 1 102 ? 12.288 1.556 -14.302 1.00 49.72 102 LYS A C 1
ATOM 817 O O . LYS A 1 102 ? 12.919 2.055 -13.374 1.00 49.72 102 LYS A O 1
ATOM 822 N N . THR A 1 103 ? 12.712 0.552 -15.053 1.00 51.53 103 THR A N 1
ATOM 823 C CA . THR A 1 103 ? 14.073 0.313 -15.526 1.00 51.53 103 THR A CA 1
ATOM 824 C C . THR A 1 103 ? 15.068 1.420 -15.148 1.00 51.53 103 THR A C 1
ATOM 826 O O . THR A 1 103 ? 14.865 2.574 -15.504 1.00 51.53 103 THR A O 1
ATOM 829 N N . PHE A 1 104 ? 16.142 1.019 -14.460 1.00 41.06 104 PHE A N 1
ATOM 830 C CA . PHE A 1 104 ? 17.406 1.736 -14.234 1.00 41.06 104 PHE A CA 1
ATOM 831 C C . 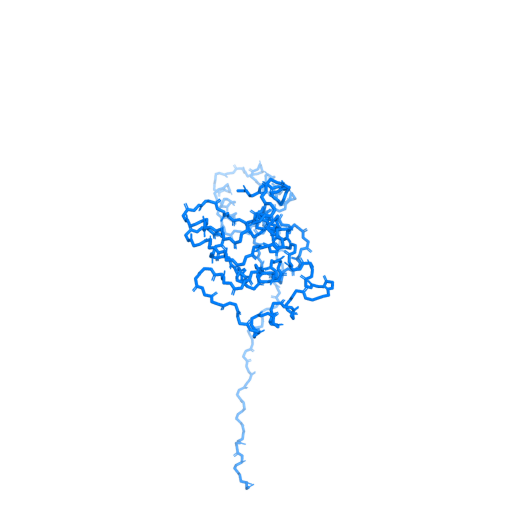PHE A 1 104 ? 17.313 3.180 -13.692 1.00 41.06 104 PHE A C 1
ATOM 833 O O . PHE A 1 104 ? 17.155 4.144 -14.433 1.00 41.06 104 PHE A O 1
ATOM 840 N N . THR A 1 105 ? 17.526 3.345 -12.383 1.00 43.22 105 THR A N 1
ATOM 841 C CA . THR A 1 105 ? 17.957 4.619 -11.783 1.00 43.22 105 THR A CA 1
ATOM 842 C C . THR A 1 105 ? 19.485 4.652 -11.689 1.00 43.22 105 THR A C 1
ATOM 844 O O . THR A 1 105 ? 20.037 3.914 -10.866 1.00 43.22 105 THR A O 1
ATOM 847 N N . PRO A 1 106 ? 20.196 5.492 -12.460 1.00 41.66 106 PRO A N 1
ATOM 848 C CA . PRO A 1 106 ? 21.594 5.796 -12.174 1.00 41.66 106 PRO A CA 1
ATOM 849 C C . PRO A 1 106 ? 21.668 6.520 -10.819 1.00 41.66 106 PRO A C 1
ATOM 851 O O . PRO A 1 106 ? 21.027 7.555 -10.652 1.00 41.66 106 PRO A O 1
ATOM 854 N N . GLY A 1 107 ? 22.404 5.971 -9.845 1.00 58.88 107 GLY A N 1
ATOM 855 C CA . GLY A 1 107 ? 22.759 6.692 -8.610 1.00 58.88 107 GLY A CA 1
ATOM 856 C C . GLY A 1 107 ? 22.507 5.991 -7.268 1.00 58.88 107 GLY A C 1
ATOM 857 O O . GLY A 1 107 ? 22.969 6.496 -6.251 1.00 58.88 107 GLY A O 1
ATOM 858 N N . ALA A 1 108 ? 21.842 4.833 -7.217 1.00 46.12 108 ALA A N 1
ATOM 859 C CA . ALA A 1 108 ? 21.794 4.035 -5.987 1.00 46.12 108 ALA A CA 1
ATOM 860 C C . ALA A 1 108 ? 22.951 3.028 -6.000 1.00 46.12 108 ALA A C 1
ATOM 862 O O . ALA A 1 108 ? 22.926 2.064 -6.765 1.00 46.12 108 ALA A O 1
ATOM 863 N N . GLY A 1 109 ? 23.983 3.300 -5.198 1.00 50.56 109 GLY A N 1
ATOM 864 C CA . GLY A 1 109 ? 25.162 2.452 -5.052 1.00 50.56 109 GLY A CA 1
ATOM 865 C C . GLY A 1 109 ? 24.779 1.036 -4.635 1.00 50.56 109 GLY A C 1
ATOM 866 O O . GLY A 1 109 ? 24.464 0.782 -3.475 1.00 50.56 109 GLY A O 1
ATOM 867 N N . LEU A 1 110 ? 24.812 0.121 -5.597 1.00 39.94 110 LEU A N 1
ATOM 868 C CA . LEU A 1 110 ? 24.901 -1.306 -5.349 1.00 39.94 110 LEU A CA 1
ATOM 869 C C . LEU A 1 110 ? 26.353 -1.702 -5.576 1.00 39.94 110 LEU A C 1
ATOM 871 O O . LEU A 1 110 ? 26.976 -1.279 -6.552 1.00 39.94 110 LEU A O 1
ATOM 875 N N . LEU A 1 111 ? 26.870 -2.467 -4.619 1.00 44.19 111 LEU A N 1
ATOM 876 C CA . LEU A 1 111 ? 28.196 -3.067 -4.622 1.00 44.19 111 LEU A CA 1
ATOM 877 C C . LEU A 1 111 ? 28.514 -3.616 -6.014 1.00 44.19 111 LEU A C 1
ATOM 879 O O . LEU A 1 111 ? 27.670 -4.243 -6.654 1.00 44.19 111 LEU A O 1
ATOM 883 N N . ALA A 1 112 ? 29.713 -3.281 -6.483 1.00 40.62 112 ALA A N 1
ATOM 884 C CA . ALA A 1 112 ? 30.171 -3.475 -7.844 1.00 40.62 112 ALA A CA 1
ATOM 885 C C . ALA A 1 112 ? 30.242 -4.961 -8.221 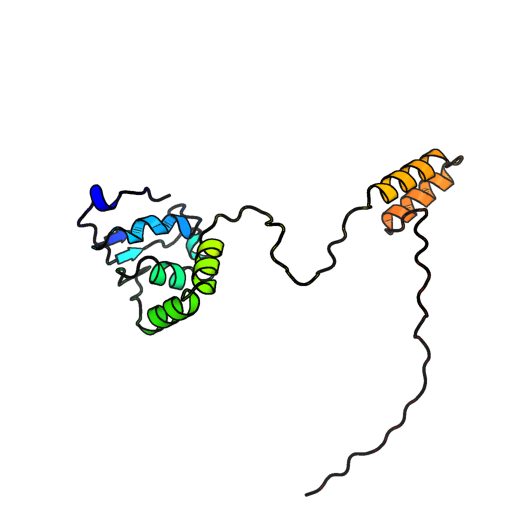1.00 40.62 112 ALA A C 1
ATOM 887 O O . ALA A 1 112 ? 31.305 -5.575 -8.202 1.00 40.62 112 ALA A O 1
ATOM 888 N N . ASP A 1 113 ? 29.116 -5.518 -8.649 1.00 42.47 113 ASP A N 1
ATOM 889 C CA . ASP A 1 113 ? 29.127 -6.641 -9.569 1.00 42.47 113 ASP A CA 1
ATOM 890 C C . ASP A 1 113 ? 29.664 -6.117 -10.901 1.00 42.47 113 ASP A C 1
ATOM 892 O O . ASP A 1 113 ? 29.056 -5.243 -11.531 1.00 42.47 113 ASP A O 1
ATOM 896 N N . LYS A 1 114 ? 30.852 -6.600 -11.287 1.00 47.19 114 LYS A N 1
ATOM 897 C CA . LYS A 1 114 ? 31.560 -6.273 -12.532 1.00 47.19 114 LYS A CA 1
ATOM 898 C C . LYS A 1 114 ? 30.678 -6.607 -13.741 1.00 47.19 114 LYS A C 1
ATOM 900 O O . LYS A 1 114 ? 30.855 -7.624 -14.407 1.00 47.19 114 LYS A O 1
ATOM 905 N N . LYS A 1 115 ? 29.740 -5.722 -14.078 1.00 44.09 115 LYS A N 1
ATOM 906 C CA . LYS A 1 115 ? 29.101 -5.708 -15.390 1.00 44.09 115 LYS A CA 1
ATOM 907 C C . LYS A 1 115 ? 30.176 -5.346 -16.400 1.00 44.09 115 LYS A C 1
ATOM 909 O O . LYS A 1 115 ? 30.740 -4.257 -16.341 1.00 44.09 115 LYS A O 1
ATOM 914 N N . LYS A 1 116 ? 30.452 -6.285 -17.308 1.00 53.56 116 LYS A N 1
ATOM 915 C CA . LYS A 1 116 ? 31.243 -6.081 -18.523 1.00 53.56 116 LYS A CA 1
ATOM 916 C C . LYS A 1 116 ? 30.650 -4.888 -19.280 1.00 53.56 116 LYS A C 1
ATOM 918 O O . LYS A 1 116 ? 29.668 -5.034 -20.002 1.00 53.56 116 LYS A O 1
ATOM 923 N N . SER A 1 117 ? 31.200 -3.700 -19.049 1.00 51.94 117 SER A N 1
ATOM 924 C CA . SER A 1 117 ? 30.986 -2.549 -19.913 1.00 51.94 117 SER A CA 1
ATOM 925 C C . SER A 1 117 ? 31.512 -2.925 -21.293 1.00 51.94 117 SER A C 1
ATOM 927 O O . SER A 1 117 ? 32.577 -3.539 -21.392 1.00 51.94 117 SER A O 1
ATOM 929 N N . GLY A 1 118 ? 30.769 -2.586 -22.347 1.00 62.59 118 GLY A N 1
ATOM 930 C CA . GLY A 1 118 ? 31.284 -2.698 -23.710 1.00 62.59 1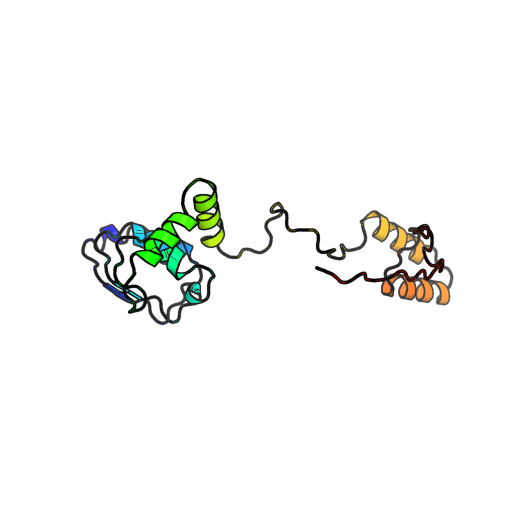18 GLY A CA 1
ATOM 931 C C . GLY A 1 118 ? 32.617 -1.946 -23.874 1.00 62.59 118 GLY A C 1
ATOM 932 O O . GLY A 1 118 ? 32.991 -1.167 -22.989 1.00 62.59 118 GLY A O 1
ATOM 933 N N . PRO A 1 119 ? 33.347 -2.179 -24.979 1.00 70.62 119 PRO A N 1
ATOM 934 C CA . PRO A 1 119 ? 34.612 -1.498 -25.241 1.00 70.62 119 PRO A CA 1
ATOM 935 C C . PRO A 1 119 ? 34.426 0.022 -25.156 1.00 70.62 119 PRO A C 1
ATOM 937 O O . PRO A 1 119 ? 33.404 0.547 -25.605 1.00 70.62 119 PRO A O 1
ATOM 940 N N . SER A 1 120 ? 35.385 0.728 -24.557 1.00 77.25 120 SER A N 1
ATOM 941 C CA . SER A 1 120 ? 35.342 2.190 -24.489 1.00 77.25 120 SER A CA 1
ATOM 942 C C . SER A 1 120 ? 35.384 2.804 -25.898 1.00 77.25 120 SER A C 1
ATOM 944 O O . SER A 1 120 ? 35.813 2.141 -26.843 1.00 77.25 120 SER A O 1
ATOM 946 N N . PRO A 1 121 ? 34.980 4.072 -26.082 1.00 78.50 121 PRO A N 1
ATOM 947 C CA . PRO A 1 121 ? 35.059 4.729 -27.388 1.00 78.50 121 PRO A CA 1
ATOM 948 C C . PRO A 1 121 ? 36.462 4.670 -28.019 1.00 78.50 121 PRO A C 1
ATOM 950 O O . PRO A 1 121 ? 36.572 4.420 -29.216 1.00 78.50 121 PRO A O 1
ATOM 953 N N . GLY A 1 122 ? 37.519 4.797 -27.205 1.00 78.00 122 GLY A N 1
ATOM 954 C CA . GLY A 1 122 ? 38.905 4.640 -27.660 1.00 78.00 122 GLY A CA 1
ATOM 955 C C . GLY A 1 122 ? 39.263 3.198 -28.031 1.00 78.00 122 GLY A C 1
ATOM 956 O O . GLY A 1 122 ? 39.972 2.972 -29.006 1.00 78.00 122 GLY A O 1
ATOM 957 N N . ASP A 1 123 ? 38.707 2.208 -27.325 1.00 78.94 123 ASP A N 1
ATOM 958 C CA . ASP A 1 123 ? 38.863 0.796 -27.692 1.00 78.94 123 ASP A CA 1
ATOM 959 C C . ASP A 1 123 ? 38.199 0.506 -29.049 1.00 78.94 123 ASP A C 1
ATOM 961 O O . ASP A 1 123 ? 38.763 -0.191 -29.886 1.00 78.94 123 ASP A O 1
ATOM 965 N N . VAL A 1 124 ? 37.012 1.070 -29.300 1.00 81.75 124 VAL A N 1
ATOM 966 C CA . VAL A 1 124 ? 36.310 0.930 -30.587 1.00 81.75 124 VAL A CA 1
ATOM 967 C C . VAL A 1 124 ? 37.121 1.545 -31.729 1.00 81.75 124 VAL A C 1
ATOM 969 O O . VAL A 1 124 ? 37.153 0.989 -32.827 1.00 81.75 124 VAL A O 1
ATOM 972 N N . GLU A 1 125 ? 37.782 2.674 -31.488 1.00 83.06 125 GLU A N 1
ATOM 973 C CA . GLU A 1 125 ? 38.650 3.325 -32.469 1.00 83.06 125 GLU A CA 1
ATOM 974 C C . GLU A 1 125 ? 39.913 2.502 -32.755 1.00 83.06 125 GLU A C 1
ATOM 976 O O . GLU A 1 125 ? 40.229 2.259 -33.920 1.00 83.06 125 GLU A O 1
ATOM 981 N N . ALA A 1 126 ? 40.563 1.965 -31.718 1.00 82.19 126 ALA A N 1
ATOM 982 C CA . ALA A 1 126 ? 41.719 1.081 -31.862 1.00 82.19 126 ALA A CA 1
ATOM 983 C C . ALA A 1 126 ? 41.377 -0.207 -32.631 1.00 82.19 126 ALA A C 1
ATOM 985 O O . ALA A 1 126 ? 42.129 -0.629 -33.509 1.00 82.19 126 ALA A O 1
ATOM 986 N N . ILE A 1 127 ? 40.207 -0.799 -32.365 1.00 83.38 127 ILE A N 1
ATOM 987 C CA . ILE A 1 127 ? 39.704 -1.970 -33.098 1.00 83.38 127 ILE A CA 1
ATOM 988 C C . ILE A 1 127 ? 39.516 -1.642 -34.581 1.00 83.38 127 ILE A C 1
ATOM 990 O O . ILE A 1 127 ? 39.949 -2.404 -35.446 1.00 83.38 127 ILE A O 1
ATOM 994 N N . LYS A 1 128 ? 38.889 -0.501 -34.885 1.00 85.75 128 LYS A N 1
ATOM 995 C CA . LYS A 1 128 ? 38.671 -0.057 -36.268 1.00 85.75 128 LYS A CA 1
ATOM 996 C C . LYS A 1 128 ? 39.991 0.207 -36.989 1.00 85.75 128 LYS A C 1
ATOM 998 O O . LYS A 1 128 ? 40.140 -0.220 -38.129 1.00 85.75 128 LYS A O 1
ATOM 1003 N N . ALA A 1 129 ? 40.947 0.853 -36.324 1.00 86.69 129 ALA A N 1
ATOM 1004 C CA . ALA A 1 129 ? 42.267 1.124 -36.882 1.00 86.69 129 ALA A CA 1
ATOM 1005 C C . ALA A 1 129 ? 43.063 -0.168 -37.134 1.00 86.69 129 ALA A C 1
ATOM 1007 O O . ALA A 1 129 ? 43.696 -0.301 -38.177 1.00 86.69 129 ALA A O 1
ATOM 1008 N N . ALA A 1 130 ? 43.006 -1.144 -36.223 1.00 85.25 130 ALA A N 1
ATOM 1009 C CA . ALA A 1 130 ? 43.678 -2.431 -36.398 1.00 85.25 130 ALA A CA 1
ATOM 1010 C C . ALA A 1 130 ? 43.103 -3.225 -37.583 1.00 85.25 130 ALA A C 1
ATOM 1012 O O . ALA A 1 130 ? 43.862 -3.762 -38.383 1.00 85.25 130 ALA A O 1
ATOM 1013 N N . ILE A 1 131 ? 41.773 -3.243 -37.739 1.00 84.31 131 ILE A N 1
ATOM 1014 C CA . ILE A 1 131 ? 41.114 -3.890 -38.886 1.00 84.31 131 ILE A CA 1
ATOM 1015 C C . ILE A 1 131 ? 41.462 -3.167 -40.196 1.00 84.31 131 ILE A C 1
ATOM 1017 O O . ILE A 1 131 ? 41.713 -3.825 -41.199 1.00 84.31 131 ILE A O 1
ATOM 1021 N N . ALA A 1 132 ? 41.514 -1.831 -40.194 1.00 86.94 132 ALA A N 1
ATOM 1022 C CA . ALA A 1 132 ? 41.838 -1.042 -41.384 1.00 86.94 132 ALA A CA 1
ATOM 1023 C C . ALA A 1 132 ? 43.297 -1.203 -41.852 1.00 86.94 132 ALA A C 1
ATOM 1025 O O . ALA A 1 132 ? 43.563 -1.105 -43.046 1.00 86.94 132 ALA A O 1
ATOM 1026 N N . ASN A 1 133 ? 44.231 -1.458 -40.930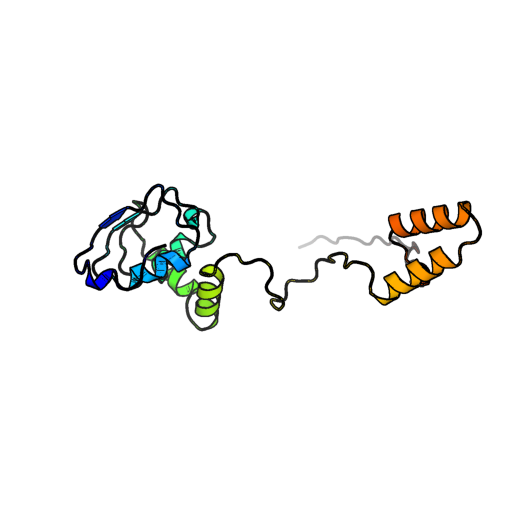 1.00 86.94 133 ASN A N 1
ATOM 1027 C CA . ASN A 1 133 ? 45.650 -1.661 -41.243 1.00 86.94 133 ASN A CA 1
ATOM 1028 C C . ASN A 1 133 ? 46.013 -3.127 -41.550 1.00 86.94 133 ASN A C 1
ATOM 1030 O O . ASN A 1 133 ? 47.148 -3.405 -41.940 1.00 86.94 133 ASN A O 1
ATOM 1034 N N . ALA A 1 134 ? 45.088 -4.075 -41.373 1.00 89.06 134 ALA A N 1
ATOM 1035 C CA . ALA A 1 134 ? 45.339 -5.482 -41.661 1.00 89.06 134 ALA A CA 1
ATOM 1036 C C . ALA A 1 134 ? 45.450 -5.711 -43.179 1.00 89.06 134 ALA A C 1
ATOM 1038 O O . ALA A 1 134 ? 44.491 -5.525 -43.925 1.00 89.06 134 ALA A O 1
ATOM 1039 N N . SER A 1 135 ? 46.625 -6.141 -43.643 1.00 88.94 135 SER A N 1
ATOM 1040 C CA . SER A 1 135 ? 46.924 -6.343 -45.070 1.00 88.94 135 SER A CA 1
ATOM 1041 C C . SER A 1 135 ? 46.649 -7.764 -45.575 1.00 88.94 135 SER A C 1
ATOM 1043 O O . SER A 1 135 ? 46.747 -8.019 -46.775 1.00 88.94 135 SER A O 1
ATOM 1045 N N . THR A 1 136 ? 46.306 -8.700 -44.683 1.00 91.81 136 THR A N 1
ATOM 1046 C CA . THR A 1 136 ? 46.039 -10.104 -45.028 1.00 91.81 136 THR A CA 1
ATOM 1047 C C . THR A 1 136 ? 44.767 -10.615 -44.355 1.00 91.81 136 THR A C 1
ATOM 1049 O O . THR A 1 136 ? 44.403 -10.180 -43.263 1.00 91.81 136 THR A O 1
ATOM 1052 N N . LEU A 1 137 ? 44.096 -11.579 -44.994 1.00 84.31 137 LEU A N 1
ATOM 1053 C CA . LEU A 1 137 ? 42.885 -12.207 -44.454 1.00 84.31 137 LEU A CA 1
ATOM 1054 C C . LEU A 1 137 ? 43.149 -12.916 -43.115 1.00 84.31 137 LEU A C 1
ATOM 1056 O O . LEU A 1 137 ? 42.352 -12.796 -42.188 1.00 84.31 137 LEU A O 1
ATOM 1060 N N . ALA A 1 138 ? 44.303 -13.577 -42.997 1.00 86.44 138 ALA A N 1
ATOM 1061 C CA . ALA A 1 138 ? 44.736 -14.233 -41.766 1.00 86.44 138 ALA A CA 1
ATOM 1062 C C . ALA A 1 138 ? 44.838 -13.244 -40.590 1.00 86.44 138 ALA A C 1
ATOM 1064 O O . ALA A 1 138 ? 44.475 -13.577 -39.462 1.00 86.44 138 ALA A O 1
ATOM 1065 N N . GLU A 1 139 ? 45.269 -12.005 -40.849 1.00 84.94 139 GLU A N 1
ATOM 1066 C CA . GLU A 1 139 ? 45.370 -10.976 -39.812 1.00 84.94 139 GLU A CA 1
ATOM 1067 C C . GLU A 1 139 ? 43.991 -10.481 -39.349 1.00 84.94 139 GLU A C 1
ATOM 1069 O O . GLU A 1 139 ? 43.764 -10.280 -38.155 1.00 84.94 139 GLU A O 1
ATOM 1074 N N . VAL A 1 140 ? 43.024 -10.371 -40.264 1.00 86.25 140 VAL A N 1
ATOM 1075 C CA . VAL A 1 140 ? 41.634 -10.028 -39.920 1.00 86.25 140 VAL A CA 1
ATOM 1076 C C . VAL A 1 140 ? 40.982 -11.128 -39.074 1.00 86.25 140 VAL A C 1
ATOM 1078 O O . VAL A 1 140 ? 40.295 -10.833 -38.092 1.00 86.25 140 VAL A O 1
ATOM 1081 N N . GLU A 1 141 ? 41.211 -12.399 -39.408 1.00 87.00 141 GLU A N 1
ATOM 1082 C CA . GLU A 1 141 ? 40.709 -13.541 -38.633 1.00 87.00 141 GLU A CA 1
ATOM 1083 C C . GLU A 1 141 ? 41.320 -13.595 -37.230 1.00 87.00 141 GLU A C 1
ATOM 1085 O O . GLU A 1 141 ? 40.601 -13.789 -36.242 1.00 87.00 141 GLU A O 1
ATOM 1090 N N . ARG A 1 142 ? 42.625 -13.324 -37.122 1.00 87.50 142 ARG A N 1
ATOM 1091 C CA . ARG A 1 142 ? 43.332 -13.212 -35.842 1.00 87.50 142 ARG A CA 1
ATOM 1092 C C . ARG A 1 142 ? 42.736 -12.109 -34.965 1.00 87.50 142 ARG A C 1
ATOM 1094 O O . ARG A 1 142 ? 42.441 -12.350 -33.793 1.00 87.50 142 ARG A O 1
ATOM 1101 N N . LEU A 1 143 ? 42.492 -10.923 -35.528 1.00 85.00 143 LEU A N 1
ATOM 1102 C CA . LEU A 1 143 ? 41.853 -9.805 -34.823 1.00 85.00 143 LEU A CA 1
ATOM 1103 C C . LEU A 1 143 ? 40.431 -10.156 -34.367 1.00 85.00 143 LEU A C 1
ATOM 1105 O O . LEU A 1 143 ? 40.061 -9.872 -33.230 1.00 85.00 143 LEU A O 1
ATOM 1109 N N . LYS A 1 144 ? 39.641 -10.836 -35.204 1.00 83.19 144 LYS A N 1
ATOM 1110 C CA . LYS A 1 144 ? 38.291 -11.293 -34.839 1.00 83.19 144 LYS A CA 1
ATOM 1111 C C . LYS A 1 144 ? 38.315 -12.274 -33.662 1.00 83.19 144 LYS A C 1
ATOM 1113 O O . LYS A 1 144 ? 37.501 -12.136 -32.748 1.00 83.19 144 LYS A O 1
ATOM 1118 N N . SER A 1 145 ? 39.256 -13.219 -33.658 1.00 84.31 145 SER A N 1
ATOM 1119 C CA . SER A 1 145 ? 39.424 -14.176 -32.558 1.00 84.31 145 SER A CA 1
ATOM 1120 C C . SER A 1 145 ? 39.832 -13.488 -31.249 1.00 84.31 145 SER A C 1
ATOM 1122 O O . SER A 1 145 ? 39.322 -13.846 -30.188 1.00 84.31 145 SER A O 1
ATOM 1124 N N . LEU A 1 146 ? 40.699 -12.470 -31.311 1.00 83.56 146 LEU A N 1
ATOM 1125 C CA . LEU A 1 146 ? 41.099 -11.665 -30.147 1.00 83.56 146 LEU A CA 1
ATOM 1126 C C . LEU A 1 146 ? 39.922 -10.886 -29.542 1.00 83.56 146 LEU A C 1
ATOM 1128 O O . LEU A 1 146 ? 39.764 -10.822 -28.325 1.00 83.56 146 LEU A O 1
ATOM 1132 N N . LEU A 1 147 ? 39.047 -10.334 -30.383 1.00 83.12 147 LEU A N 1
ATOM 1133 C CA . LEU A 1 147 ? 37.867 -9.610 -29.903 1.00 83.12 147 LEU A CA 1
ATOM 1134 C C . LEU A 1 147 ? 36.827 -10.543 -29.285 1.00 83.12 147 LEU A C 1
ATOM 1136 O O . LEU A 1 147 ? 36.199 -10.182 -28.290 1.00 83.12 147 LEU A O 1
ATOM 1140 N N . GLN A 1 148 ? 36.672 -11.752 -29.832 1.00 80.12 148 GLN A N 1
ATOM 1141 C CA . GLN A 1 148 ? 35.802 -12.780 -29.258 1.00 80.12 148 GLN A CA 1
ATOM 1142 C C . GLN A 1 148 ? 36.295 -13.263 -27.887 1.00 80.12 148 GLN A C 1
ATOM 1144 O O . GLN A 1 148 ? 35.472 -13.527 -27.011 1.00 80.12 148 GLN A O 1
ATOM 1149 N N . SER A 1 149 ? 37.613 -13.318 -27.668 1.00 79.62 149 SER A N 1
ATOM 1150 C CA . SER A 1 149 ? 38.203 -13.632 -26.360 1.00 79.62 149 SER A CA 1
ATOM 1151 C C . SER A 1 149 ? 38.235 -12.436 -25.393 1.00 79.62 149 SER A C 1
ATOM 1153 O O . SER A 1 149 ? 38.604 -12.590 -24.228 1.00 79.62 149 SER A O 1
ATOM 1155 N N . GLY A 1 150 ? 37.791 -11.252 -25.833 1.00 75.00 150 GLY A N 1
ATOM 1156 C CA . GLY A 1 150 ? 37.697 -10.044 -25.010 1.00 75.00 150 GLY A CA 1
ATOM 1157 C C . GLY A 1 150 ? 39.006 -9.259 -24.873 1.00 75.00 150 GLY A C 1
ATOM 1158 O O . GLY A 1 150 ? 39.109 -8.414 -23.981 1.00 75.00 150 GLY A O 1
ATOM 1159 N N . GLN A 1 151 ? 39.997 -9.516 -25.731 1.00 76.69 151 GLN A N 1
ATOM 1160 C CA . GLN A 1 151 ? 41.223 -8.725 -25.835 1.00 76.69 151 GLN A CA 1
ATOM 1161 C C . GLN A 1 151 ? 41.063 -7.610 -26.870 1.00 76.69 151 GLN A C 1
ATOM 1163 O O . GLN A 1 151 ? 40.637 -7.836 -27.999 1.00 76.69 151 GLN A O 1
ATOM 1168 N N . ILE A 1 152 ? 41.429 -6.388 -26.481 1.00 78.06 152 ILE A N 1
ATOM 1169 C CA . ILE A 1 152 ? 41.370 -5.208 -27.346 1.00 78.06 152 ILE A CA 1
ATOM 1170 C C . ILE A 1 152 ? 42.794 -4.891 -27.827 1.00 78.06 152 ILE A C 1
ATOM 1172 O O . ILE A 1 152 ? 43.680 -4.716 -26.983 1.00 78.06 152 ILE A O 1
ATOM 1176 N N . PRO A 1 153 ? 43.033 -4.807 -29.149 1.00 65.69 153 PRO A N 1
ATOM 1177 C CA . PRO A 1 153 ? 44.323 -4.403 -29.705 1.00 65.69 153 PRO A CA 1
ATOM 1178 C C . PRO A 1 153 ? 44.779 -3.053 -29.131 1.00 65.69 153 PRO A C 1
ATOM 1180 O O . PRO A 1 153 ? 44.016 -2.091 -29.137 1.00 65.69 153 PRO A O 1
ATOM 1183 N N . GLY A 1 154 ? 46.006 -2.986 -28.605 1.00 65.19 154 GLY A N 1
ATOM 1184 C CA . GLY A 1 154 ? 46.564 -1.783 -27.966 1.00 65.19 154 GLY A CA 1
ATOM 1185 C C . GLY A 1 154 ? 46.351 -1.685 -26.449 1.00 65.19 154 GLY A C 1
ATOM 1186 O O . GLY A 1 154 ? 46.932 -0.814 -25.807 1.00 65.19 154 GLY A O 1
ATOM 1187 N N . ARG A 1 155 ? 45.583 -2.599 -25.839 1.00 64.56 155 ARG A N 1
ATOM 1188 C CA . ARG A 1 155 ? 45.442 -2.694 -24.380 1.00 64.56 155 ARG A CA 1
ATOM 1189 C C . ARG A 1 155 ? 46.375 -3.771 -23.831 1.00 64.56 155 ARG A C 1
ATOM 1191 O O . ARG A 1 155 ? 45.937 -4.876 -23.516 1.00 64.56 155 ARG A O 1
ATOM 1198 N N . GLU A 1 156 ? 47.660 -3.455 -23.689 1.00 48.84 156 GLU A N 1
ATOM 1199 C CA . 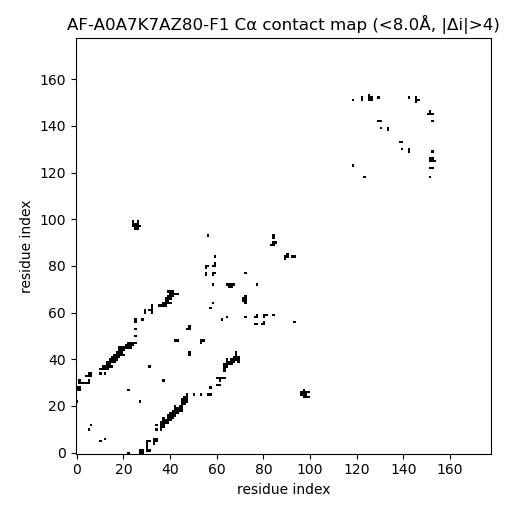GLU A 1 156 ? 48.576 -4.302 -22.917 1.00 48.84 156 GLU A CA 1
ATOM 1200 C C . GLU A 1 156 ? 48.156 -4.275 -21.439 1.00 48.84 156 GLU A C 1
ATOM 1202 O O . GLU A 1 156 ? 48.466 -3.354 -20.681 1.00 48.84 156 GLU A O 1
ATOM 1207 N N . ARG A 1 157 ? 47.417 -5.298 -20.997 1.00 50.19 157 ARG A N 1
ATOM 1208 C CA . ARG A 1 157 ? 47.413 -5.648 -19.575 1.00 50.19 157 ARG A CA 1
ATOM 1209 C C . ARG A 1 157 ? 48.825 -6.127 -19.258 1.00 50.19 157 ARG A C 1
ATOM 1211 O O . ARG A 1 157 ? 49.164 -7.252 -19.608 1.00 50.19 157 ARG A O 1
ATOM 1218 N N . LYS A 1 158 ? 49.626 -5.293 -18.587 1.00 36.12 158 LYS A N 1
ATOM 1219 C CA . LYS A 1 158 ? 50.806 -5.786 -17.868 1.00 36.12 158 LYS A CA 1
ATOM 1220 C C . LYS A 1 158 ? 50.364 -6.990 -17.024 1.00 36.12 158 LYS A C 1
ATOM 1222 O O . LYS A 1 158 ? 49.386 -6.837 -16.281 1.00 36.12 158 LYS A O 1
ATOM 1227 N N . PRO A 1 159 ? 51.012 -8.160 -17.133 1.00 37.19 159 PRO A N 1
ATOM 1228 C CA . PRO A 1 159 ? 50.793 -9.213 -16.161 1.00 37.19 159 PRO A CA 1
ATOM 1229 C C . PRO A 1 159 ? 51.268 -8.662 -14.812 1.00 37.19 159 PRO A C 1
ATOM 1231 O O . PRO A 1 159 ? 52.426 -8.279 -14.658 1.00 37.19 159 PRO A O 1
ATOM 1234 N N . GLY A 1 160 ? 50.335 -8.508 -13.870 1.00 34.09 160 GLY A N 1
ATOM 1235 C CA . GLY A 1 160 ? 50.694 -8.375 -12.460 1.00 34.09 160 GLY A CA 1
ATOM 1236 C C . GLY A 1 160 ? 51.418 -9.649 -12.009 1.00 34.09 160 GLY A C 1
ATOM 1237 O O . GLY A 1 160 ? 51.256 -10.681 -12.666 1.00 34.09 160 GLY A O 1
ATOM 1238 N N . PRO A 1 161 ? 52.238 -9.572 -10.951 1.00 36.66 161 PRO A N 1
ATOM 1239 C CA . PRO A 1 161 ? 53.100 -10.672 -10.545 1.00 36.66 161 PRO A CA 1
ATOM 1240 C C . PRO A 1 161 ? 52.260 -11.921 -10.265 1.00 36.66 161 PRO A C 1
ATOM 1242 O O . PRO A 1 161 ? 51.222 -11.852 -9.609 1.00 36.66 161 PRO A O 1
ATOM 1245 N N . SER A 1 162 ? 52.706 -13.044 -10.819 1.00 41.53 162 SER A N 1
ATOM 1246 C CA . SER A 1 162 ? 52.252 -14.383 -10.473 1.00 41.53 162 SER A CA 1
ATOM 1247 C C . SER A 1 162 ? 52.646 -14.669 -9.025 1.00 41.53 162 SER A C 1
ATOM 1249 O O . SER A 1 162 ? 53.817 -14.922 -8.752 1.00 41.53 162 SER A O 1
ATOM 1251 N N . GLU A 1 163 ? 51.688 -14.609 -8.104 1.00 40.88 163 GLU A N 1
ATOM 1252 C CA . GLU A 1 163 ? 51.811 -15.247 -6.789 1.00 40.88 163 GLU A CA 1
ATOM 1253 C C . GLU A 1 163 ? 51.400 -16.715 -6.930 1.00 40.88 163 GLU A C 1
ATOM 1255 O O . GLU A 1 163 ? 50.328 -17.122 -6.505 1.00 40.88 163 GLU A O 1
ATOM 1260 N N . ASP A 1 164 ? 52.262 -17.483 -7.591 1.00 43.31 164 ASP A N 1
ATOM 1261 C CA . ASP A 1 164 ? 52.381 -18.925 -7.393 1.00 43.31 164 ASP A CA 1
ATOM 1262 C C . ASP A 1 164 ? 53.846 -19.155 -7.007 1.00 43.31 164 ASP A C 1
ATOM 1264 O O . ASP A 1 164 ? 54.716 -19.358 -7.854 1.00 43.31 164 ASP A O 1
ATOM 1268 N N . ALA A 1 165 ? 54.126 -19.006 -5.715 1.00 39.38 165 ALA A N 1
ATOM 1269 C CA . ALA A 1 165 ? 55.319 -19.534 -5.077 1.00 39.38 165 ALA A CA 1
ATOM 1270 C C . ALA A 1 165 ? 54.844 -20.265 -3.819 1.00 39.38 165 ALA A C 1
ATOM 1272 O O . ALA A 1 165 ? 54.335 -19.662 -2.876 1.00 39.38 165 ALA A O 1
ATOM 1273 N N . GLU A 1 166 ? 54.921 -21.585 -3.919 1.00 42.34 166 GLU A N 1
ATOM 1274 C CA . GLU A 1 166 ? 54.863 -22.561 -2.840 1.00 42.34 166 GLU A CA 1
ATOM 1275 C C . GLU A 1 166 ? 55.901 -22.230 -1.749 1.00 42.34 166 GLU A C 1
ATOM 1277 O O . GLU A 1 166 ? 56.874 -21.548 -2.056 1.00 42.34 166 GLU A O 1
ATOM 1282 N N . GLU A 1 167 ? 55.677 -22.763 -0.537 1.00 37.44 167 GLU A N 1
ATOM 1283 C CA . GLU A 1 167 ? 56.529 -22.825 0.680 1.00 37.44 167 GLU A CA 1
ATOM 1284 C C . GLU A 1 167 ? 55.758 -22.245 1.888 1.00 37.44 167 GLU A C 1
ATOM 1286 O O . GLU A 1 167 ? 55.302 -21.110 1.858 1.00 37.44 167 GLU A O 1
ATOM 1291 N N . GLU A 1 168 ? 55.479 -22.933 2.993 1.00 38.44 168 GLU A N 1
ATOM 1292 C CA . GLU A 1 168 ? 55.901 -24.222 3.532 1.00 38.44 168 GLU A CA 1
ATOM 1293 C C . GLU A 1 168 ? 54.826 -24.690 4.531 1.00 38.44 168 GLU A C 1
ATOM 1295 O O . GLU A 1 168 ? 54.140 -23.888 5.171 1.00 38.44 168 GLU A O 1
ATOM 1300 N N . MET A 1 169 ? 54.671 -26.010 4.649 1.00 47.41 169 MET A N 1
ATOM 1301 C CA . MET A 1 169 ? 54.039 -26.637 5.806 1.00 47.41 169 MET A CA 1
ATOM 1302 C C . MET A 1 169 ? 54.885 -26.349 7.047 1.00 47.41 169 MET A C 1
ATOM 1304 O O . MET A 1 169 ? 56.031 -26.779 7.083 1.00 47.41 169 MET A O 1
ATOM 1308 N N . GLU A 1 170 ? 54.293 -25.785 8.095 1.00 43.88 170 GLU A N 1
ATOM 1309 C CA . GLU A 1 170 ? 54.685 -26.140 9.461 1.00 43.88 170 GLU A CA 1
ATOM 1310 C C . GLU A 1 170 ? 53.424 -26.416 10.288 1.00 43.88 170 GLU A C 1
ATOM 1312 O O . GLU A 1 170 ? 52.580 -25.547 10.526 1.00 43.88 170 GLU A O 1
ATOM 1317 N N . GLU A 1 171 ? 53.277 -27.695 10.641 1.00 48.94 171 GLU A N 1
ATOM 1318 C CA . GLU A 1 171 ? 52.473 -28.164 11.763 1.00 48.94 171 GLU A CA 1
ATOM 1319 C C . GLU A 1 171 ? 52.991 -27.532 13.054 1.00 48.94 171 GLU A C 1
ATOM 1321 O O . GLU A 1 171 ? 54.197 -27.476 13.250 1.00 48.94 171 GLU A O 1
ATOM 1326 N N . ASP A 1 172 ? 52.093 -27.170 13.972 1.00 47.78 172 ASP A N 1
ATOM 1327 C CA . ASP A 1 172 ? 52.364 -27.345 15.401 1.00 47.78 172 ASP A CA 1
ATOM 1328 C C . ASP A 1 172 ? 51.062 -27.289 16.229 1.00 47.78 172 ASP A C 1
ATOM 1330 O O . ASP A 1 172 ? 50.014 -26.848 15.741 1.00 47.78 172 ASP A O 1
ATOM 1334 N N . PRO A 1 173 ? 51.057 -27.853 17.450 1.00 51.81 173 PRO A N 1
ATOM 1335 C CA . PRO A 1 173 ? 50.021 -28.776 17.871 1.00 51.81 173 PRO A CA 1
ATOM 1336 C C . PRO A 1 173 ? 48.996 -28.132 18.803 1.00 51.81 173 PRO A C 1
ATOM 1338 O O . PRO A 1 173 ? 49.243 -27.145 19.493 1.00 51.81 173 PRO A O 1
ATOM 1341 N N . VAL A 1 174 ? 47.834 -28.773 18.887 1.00 52.47 174 VAL A N 1
ATOM 1342 C CA . VAL A 1 174 ? 46.868 -28.586 19.975 1.00 52.47 174 VAL A CA 1
ATOM 1343 C C . VAL A 1 174 ? 47.478 -28.983 21.324 1.00 52.47 174 VAL A C 1
ATOM 1345 O O . VAL A 1 174 ? 47.918 -30.126 21.467 1.00 52.47 174 VAL A O 1
ATOM 1348 N N . PRO A 1 175 ? 47.348 -28.151 22.373 1.00 55.19 175 PRO A N 1
ATOM 1349 C CA . PRO A 1 175 ? 47.290 -28.642 23.732 1.00 55.19 175 PRO A CA 1
ATOM 1350 C C . PRO A 1 175 ? 45.867 -28.493 24.267 1.00 55.19 175 PRO A C 1
ATOM 1352 O O . PRO A 1 175 ? 45.300 -27.411 24.416 1.00 55.19 175 PRO A O 1
ATOM 1355 N N . ASN A 1 176 ? 45.312 -29.660 24.551 1.00 44.69 176 ASN A N 1
ATOM 1356 C CA . ASN A 1 176 ? 44.186 -29.889 25.429 1.00 44.69 176 ASN A CA 1
ATOM 1357 C C . ASN A 1 176 ? 44.506 -29.412 26.861 1.00 44.69 176 ASN A C 1
ATOM 1359 O O . ASN A 1 176 ? 45.646 -29.539 27.307 1.00 44.69 176 ASN A O 1
ATOM 1363 N N . GLY A 1 177 ? 43.476 -29.009 27.607 1.00 45.94 177 GLY A N 1
ATOM 1364 C CA . GLY A 1 177 ? 43.455 -29.185 29.061 1.00 45.94 177 GLY A CA 1
ATOM 1365 C C . GLY A 1 177 ? 43.280 -27.925 29.902 1.00 45.94 177 GLY A C 1
ATOM 1366 O O . GLY A 1 177 ? 44.261 -27.305 30.305 1.00 45.94 177 GLY A O 1
ATOM 1367 N N . SER A 1 178 ? 42.042 -27.658 30.319 1.00 42.84 178 SER A N 1
ATOM 1368 C CA . SER A 1 178 ? 41.521 -27.924 31.683 1.00 42.84 178 SER A CA 1
ATOM 1369 C C . SER A 1 178 ? 40.286 -27.074 31.957 1.00 42.84 178 SER A C 1
ATOM 1371 O O . SER A 1 178 ? 40.361 -25.844 31.753 1.00 42.84 178 SER A O 1
#

Organism: NCBI:txid83376

Mean predicted aligned error: 17.48 Å

Foldseek 3Di:
DDDAPVC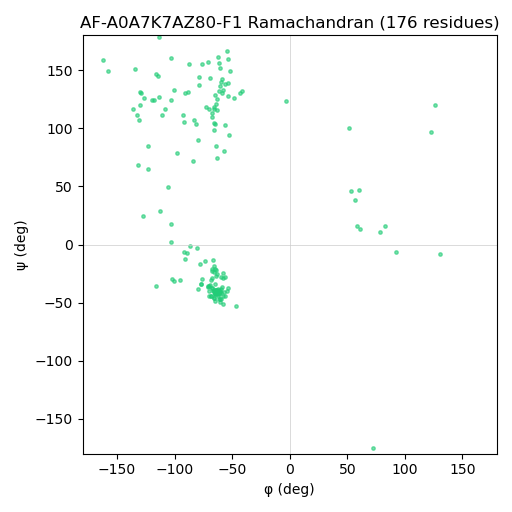VVCVQAAEDAQAQHAPQFLLNCLNLLVNLNHAYYENHNYNLVVAPCSVLLCCLRNVSHQYYNNHGDDPVSNVVSCVCLDDPNSVVVSVVRRDDPDPDDPDDDDPDPPDPDPQDPVLVVQLVVQCVPDPDPVSNVVSVVCVVVVHGPPDPPDPDDDPPDDDDDDDDDDDDDD

InterPro domains:
  IPR001611 Leucine-rich repeat [PS51450] (12-33)
  IPR003603 U2A'/phosphoprotein 32 family A, C-terminal [SM00446] (51-69)
  IPR032675 Leucine-rich repeat domain superfamily [G3DSA:3.80.10.10] (1-99)
  IPR044640 U2 small nuclear ribonucleoprotein A' [PTHR10552] (1-170)

Nearest PDB structures (foldseek):
  8c6j-assembly1_W  TM=1.002E+00  e=7.746E-15  Homo sapiens
  1a9n-assembly2_C  TM=9.997E-01  e=4.135E-13  Homo sapiens
  6f4j-assembly2_B  TM=9.266E-01  e=3.657E-08  Drosophila melanogaster
  3jb9-assembly1_j  TM=1.003E+00  e=3.400E-07  Schizosaccharomyces pombe 972h-
  8axj-assembly1_A  TM=9.313E-01  e=9.934E-06  Trypanosoma brucei brucei TREU927

Radius of gyration: 30.02 Å; Cα contacts (8 Å, |Δi|>4): 171; chains: 1; bounding box: 76×43×77 Å

Sequence (178 aa):
RIGEGLEQALPCLTELVLTNNNIAELGELDPLSTIKSLTYLSVLRNPVTNKKHYRLYVIHKVPQVRVLDFQKVKLKERQEAEKMFKGKRGAQLAKDIARRAKTFTPGAGLLADKKKSGPSPGDVEAIKAAIANASTLAEVERLKSLLQSGQIPGRERKPGPSEDAEEEMEEDPVPNGS

pLDDT: mean 80.23, std 20.28, range [34.09, 98.38]

Secondary structure (DSSP, 8-state):
-PPTTHHHH-TT--EEE-TT-----GGGGGGGGG-TT--EEE-TTSGGGGSTTHHHHHHHH-TT-SEETTEEPPHHHHHHHHHHH-HHHHHHHHHHHHS---S--TT---------PPPPHHHHHHHHHHHHH--SHHHHHHHHHHHHTTPPTT------------------------

Solvent-accessible surface area (backbone atoms only — not comp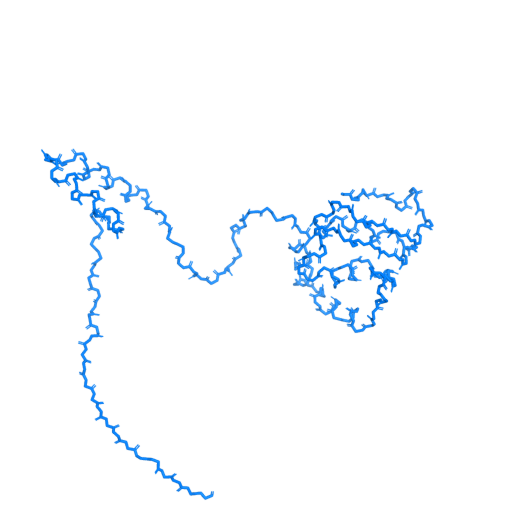arable to full-atom values): 10965 Å² total; per-residue (Å²): 115,61,63,78,66,53,40,76,82,41,65,79,44,35,70,47,80,46,59,69,43,81,42,62,42,59,47,45,54,55,54,57,44,70,34,74,49,29,31,36,40,27,52,48,72,17,64,30,69,77,40,86,61,38,67,39,50,48,47,58,61,31,62,60,45,48,26,51,63,91,37,73,65,50,70,70,53,52,53,50,21,43,67,62,44,47,63,74,67,10,49,49,50,52,52,62,63,26,46,72,90,68,79,85,73,92,83,73,90,66,84,85,72,85,70,83,70,74,78,51,76,67,51,52,50,38,46,53,51,54,58,71,67,44,89,45,72,69,52,47,52,51,52,52,53,36,50,74,73,70,50,56,71,92,64,81,73,74,82,68,84,82,90,78,74,88,86,76,93,76,88,82,81,89,80,84,89,134